Protein AF-A0A9J6ENB8-F1 (afdb_monomer_lite)

Radius of gyration: 38.66 Å; chains: 1; bounding box: 66×68×120 Å

Structure (mmCIF, N/CA/C/O backbone):
data_AF-A0A9J6ENB8-F1
#
_entry.id   AF-A0A9J6ENB8-F1
#
loop_
_atom_site.group_PDB
_atom_site.id
_atom_site.type_symbol
_atom_site.label_atom_id
_atom_site.label_alt_id
_atom_site.label_comp_id
_atom_site.label_asym_id
_atom_site.label_entity_id
_atom_site.label_seq_id
_atom_site.pdbx_PDB_ins_code
_atom_site.Cartn_x
_atom_site.Cartn_y
_atom_site.Cartn_z
_atom_site.occupancy
_atom_site.B_iso_or_equiv
_atom_site.auth_seq_id
_atom_site.auth_comp_id
_atom_site.auth_asym_id
_atom_site.auth_atom_id
_atom_site.pdbx_PDB_model_num
ATOM 1 N N . MET A 1 1 ? -20.702 27.851 30.214 1.00 34.22 1 MET A N 1
ATOM 2 C CA . MET A 1 1 ? -19.487 28.693 30.277 1.00 34.22 1 MET A CA 1
ATOM 3 C C . MET A 1 1 ? -19.020 28.921 28.849 1.00 34.22 1 MET A C 1
ATOM 5 O O . MET A 1 1 ? -19.148 27.999 28.054 1.00 34.22 1 MET A O 1
ATOM 9 N N . SER A 1 2 ? -18.596 30.138 28.520 1.00 25.45 2 SER A N 1
ATOM 10 C CA . SER A 1 2 ? -18.289 30.580 27.145 1.00 25.45 2 SER A CA 1
ATOM 11 C C . SER A 1 2 ? -16.773 30.657 26.897 1.00 25.45 2 SER A C 1
ATOM 13 O O . SER A 1 2 ? -16.021 30.469 27.849 1.00 25.45 2 SER A O 1
ATOM 15 N N . PHE A 1 3 ? -16.378 31.048 25.671 1.00 26.56 3 PHE A N 1
ATOM 16 C CA . PHE A 1 3 ? -15.003 31.338 25.190 1.00 26.56 3 PHE A CA 1
ATOM 17 C C . PHE A 1 3 ? -14.146 30.106 24.812 1.00 26.56 3 PHE A C 1
ATOM 19 O O . PHE A 1 3 ? -14.124 29.131 25.551 1.00 26.56 3 PHE A O 1
ATOM 26 N N . THR A 1 4 ? -13.405 30.069 23.690 1.00 28.22 4 THR A N 1
ATOM 27 C CA . THR A 1 4 ? -13.469 30.857 22.427 1.00 28.22 4 THR A CA 1
ATOM 28 C C . THR A 1 4 ? -12.804 30.074 21.284 1.00 28.22 4 THR A C 1
ATOM 30 O O . THR A 1 4 ? -12.079 29.114 21.521 1.00 28.22 4 THR A O 1
ATOM 33 N N . SER A 1 5 ? -13.021 30.523 20.047 1.00 28.84 5 SER A N 1
ATOM 34 C CA . SER A 1 5 ? -12.291 30.119 18.838 1.00 28.84 5 SER A CA 1
ATOM 35 C C . SER A 1 5 ? -10.785 30.407 18.884 1.00 28.84 5 SER A C 1
ATOM 37 O O . SER A 1 5 ? -10.400 31.472 19.364 1.00 28.84 5 SER A O 1
ATOM 39 N N . ASP A 1 6 ? -9.986 29.594 18.188 1.00 27.27 6 ASP A N 1
ATOM 40 C CA . ASP A 1 6 ? -8.857 30.114 17.405 1.00 27.27 6 ASP A CA 1
ATOM 41 C C . ASP A 1 6 ? -8.689 29.318 16.094 1.00 27.27 6 ASP A C 1
ATOM 43 O O . ASP A 1 6 ? -9.039 28.139 16.021 1.00 27.27 6 ASP A O 1
ATOM 47 N N . ALA A 1 7 ? -8.213 29.983 15.042 1.00 31.30 7 ALA A N 1
ATOM 48 C CA . ALA A 1 7 ? -8.109 29.462 13.683 1.00 31.30 7 ALA A CA 1
ATOM 49 C C . ALA A 1 7 ? -6.748 29.832 13.077 1.00 31.30 7 ALA A C 1
ATOM 51 O O . ALA A 1 7 ? -6.505 30.978 12.693 1.00 31.30 7 ALA A O 1
ATOM 52 N N . THR A 1 8 ? -5.847 28.854 12.958 1.00 32.84 8 THR A N 1
ATOM 53 C CA . THR A 1 8 ? -4.475 29.105 12.497 1.00 32.84 8 THR A CA 1
ATOM 54 C C . THR A 1 8 ? -4.339 28.981 10.973 1.00 32.84 8 THR A C 1
ATOM 56 O O . THR A 1 8 ? -4.780 28.012 10.358 1.00 32.84 8 THR A O 1
ATOM 59 N N . ARG A 1 9 ? -3.715 29.993 10.356 1.00 29.66 9 ARG A N 1
ATOM 60 C CA . ARG A 1 9 ? -3.473 30.113 8.904 1.00 29.66 9 ARG A CA 1
ATOM 61 C C . ARG A 1 9 ? -2.359 29.177 8.383 1.00 29.66 9 ARG A C 1
ATOM 63 O O . ARG A 1 9 ? -1.534 28.723 9.173 1.00 29.66 9 ARG A O 1
ATOM 70 N N . PRO A 1 10 ? -2.279 28.941 7.054 1.00 30.34 10 PRO A N 1
ATOM 71 C CA . PRO A 1 10 ? -1.301 28.032 6.459 1.00 30.34 10 PRO A CA 1
ATOM 72 C C . PRO A 1 10 ? 0.111 28.632 6.401 1.00 30.34 10 PRO A C 1
ATOM 74 O O . PRO A 1 10 ? 0.293 29.840 6.232 1.00 30.34 10 PRO A O 1
ATOM 77 N N . THR A 1 11 ? 1.115 27.761 6.483 1.00 32.94 11 THR A N 1
ATOM 78 C CA . THR A 1 11 ? 2.535 28.103 6.367 1.00 32.94 11 THR A CA 1
ATOM 79 C C . THR A 1 11 ? 2.957 28.351 4.917 1.00 32.94 11 THR A C 1
ATOM 81 O O . THR A 1 11 ? 2.550 27.660 3.985 1.00 32.94 11 THR A O 1
ATOM 84 N N . THR A 1 12 ? 3.795 29.368 4.724 1.00 28.12 12 THR A N 1
ATOM 85 C CA . THR A 1 12 ? 4.275 29.819 3.415 1.00 28.12 12 THR A CA 1
ATOM 86 C C . THR A 1 12 ? 5.395 28.934 2.867 1.00 28.12 12 THR A C 1
ATOM 88 O O . THR A 1 12 ? 6.405 28.689 3.527 1.00 28.12 12 THR A O 1
ATOM 91 N N . PHE A 1 13 ? 5.247 28.500 1.615 1.00 28.06 13 PHE A N 1
ATOM 92 C CA . PHE A 1 13 ? 6.286 27.783 0.878 1.00 28.06 13 PHE A CA 1
ATOM 93 C C . PHE A 1 13 ? 7.383 28.772 0.443 1.00 28.06 13 PHE A C 1
ATOM 95 O O . PHE A 1 13 ? 7.089 29.759 -0.231 1.00 28.06 13 PHE A O 1
ATOM 102 N N . LYS A 1 14 ? 8.645 28.540 0.833 1.00 28.52 14 LYS A N 1
ATOM 103 C CA . LYS A 1 14 ? 9.787 29.348 0.368 1.00 28.52 14 LYS A CA 1
ATOM 104 C C . LYS A 1 14 ? 10.379 28.752 -0.904 1.00 28.52 14 LYS A C 1
ATOM 106 O O . LYS A 1 14 ? 10.968 27.675 -0.888 1.00 28.52 14 LYS A O 1
ATOM 111 N N . GLU A 1 15 ? 10.259 29.503 -1.985 1.00 27.41 15 GLU A N 1
ATOM 112 C CA . GLU A 1 15 ? 10.828 29.198 -3.293 1.00 27.41 15 GLU A CA 1
ATOM 113 C C . GLU A 1 15 ? 12.345 29.474 -3.286 1.00 27.41 15 GLU A C 1
ATOM 115 O O . GLU A 1 15 ? 12.784 30.588 -2.996 1.00 27.41 15 GLU A O 1
ATOM 120 N N . THR A 1 16 ? 13.167 28.455 -3.557 1.00 29.02 16 THR A N 1
ATOM 121 C CA . THR A 1 16 ? 14.629 28.598 -3.708 1.00 29.02 16 THR A CA 1
ATOM 122 C C . THR A 1 16 ? 14.994 28.572 -5.189 1.00 29.02 16 THR A C 1
ATOM 124 O O . THR A 1 16 ? 14.591 27.669 -5.920 1.00 29.02 16 THR A O 1
ATOM 127 N N . SER A 1 17 ? 15.729 29.585 -5.650 1.00 29.16 17 SER A N 1
ATOM 128 C CA . SER A 1 17 ? 15.953 29.827 -7.077 1.00 29.16 17 SER A CA 1
ATOM 129 C C . SER A 1 17 ? 16.872 28.792 -7.736 1.00 29.16 17 SER A C 1
ATOM 131 O O . SER A 1 17 ? 17.956 28.475 -7.246 1.00 29.16 17 SER A O 1
ATOM 133 N N . ALA A 1 18 ? 16.454 28.302 -8.905 1.00 30.95 18 ALA A N 1
ATOM 134 C CA . ALA A 1 18 ? 17.276 27.447 -9.753 1.00 30.95 18 ALA A CA 1
ATOM 135 C C . ALA A 1 18 ? 18.347 28.260 -10.507 1.00 30.95 18 ALA A C 1
ATOM 137 O O . ALA A 1 18 ? 18.092 29.363 -10.995 1.00 30.95 18 ALA A O 1
ATOM 138 N N . ALA A 1 19 ? 19.549 27.692 -10.633 1.00 30.38 19 ALA A N 1
ATOM 139 C CA . ALA A 1 19 ? 20.668 28.316 -11.334 1.00 30.38 19 ALA A CA 1
ATOM 140 C C . ALA A 1 19 ? 20.533 28.233 -12.869 1.00 30.38 19 ALA A C 1
ATOM 142 O O . ALA A 1 19 ? 20.077 27.234 -13.424 1.00 30.38 19 ALA A O 1
ATOM 143 N N . SER A 1 20 ? 20.986 29.284 -13.558 1.00 31.78 20 SER A N 1
ATOM 144 C CA . SER A 1 20 ? 20.899 29.428 -15.018 1.00 31.78 20 SER A CA 1
ATOM 145 C C . SER A 1 20 ? 22.016 28.671 -15.768 1.00 31.78 20 SER A C 1
ATOM 147 O O . SER A 1 20 ? 23.192 28.844 -15.426 1.00 31.78 20 SER A O 1
ATOM 149 N N . PRO A 1 21 ? 21.711 27.871 -16.813 1.00 32.91 21 PRO A N 1
ATOM 150 C CA . PRO A 1 21 ? 22.722 27.231 -17.653 1.00 32.91 21 PRO A CA 1
ATOM 151 C C . PRO A 1 21 ? 23.258 28.174 -18.747 1.00 32.91 21 PRO A C 1
ATOM 153 O O . PRO A 1 21 ? 22.511 28.838 -19.466 1.00 32.91 21 PRO A O 1
ATOM 156 N N . LYS A 1 22 ? 24.588 28.208 -18.904 1.00 30.44 22 LYS A N 1
ATOM 157 C CA . LYS A 1 22 ? 25.291 29.073 -19.869 1.00 30.44 22 LYS A CA 1
ATOM 158 C C . LYS A 1 22 ? 25.062 28.648 -21.328 1.00 30.44 22 LYS A C 1
ATOM 160 O O . LYS A 1 22 ? 25.151 27.474 -21.672 1.00 30.44 22 LYS A O 1
ATOM 165 N N . LYS A 1 23 ? 24.876 29.645 -22.197 1.00 31.05 23 LYS A N 1
ATOM 166 C CA . LYS A 1 23 ? 24.777 29.526 -23.662 1.00 31.05 23 LYS A CA 1
ATOM 167 C C . LYS A 1 23 ? 26.170 29.328 -24.303 1.00 31.05 23 LYS A C 1
ATOM 169 O O . LYS A 1 23 ? 27.052 30.138 -24.015 1.00 31.05 23 LYS A O 1
ATOM 174 N N . PRO A 1 24 ? 26.391 28.331 -25.183 1.00 34.09 24 PRO A N 1
ATOM 175 C CA . PRO A 1 24 ? 27.616 28.227 -25.982 1.00 34.09 24 PRO A CA 1
ATOM 176 C C . PRO A 1 24 ? 27.581 29.160 -27.219 1.00 34.09 24 PRO A C 1
ATOM 178 O O . PRO A 1 24 ? 26.494 29.521 -27.682 1.00 34.09 24 PRO A O 1
ATOM 181 N N . PRO A 1 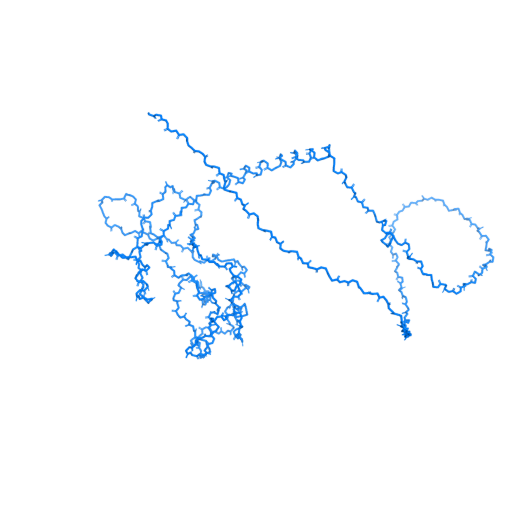25 ? 28.743 29.588 -27.753 1.00 33.19 25 PRO A N 1
ATOM 182 C CA . PRO A 1 25 ? 28.823 30.634 -28.776 1.00 33.19 25 PRO A CA 1
ATOM 183 C C . PRO A 1 25 ? 28.635 30.136 -30.220 1.00 33.19 25 PRO A C 1
ATOM 185 O O . PRO A 1 25 ? 28.880 28.976 -30.545 1.00 33.19 25 PRO A O 1
ATOM 188 N N . HIS A 1 26 ? 28.263 31.066 -31.105 1.00 26.14 26 HIS A N 1
ATOM 189 C CA . HIS A 1 26 ? 28.272 30.874 -32.558 1.00 26.14 26 HIS A CA 1
ATOM 190 C C . HIS A 1 26 ? 29.696 30.648 -33.094 1.00 26.14 26 HIS A C 1
ATOM 192 O O . HIS A 1 26 ? 30.647 31.263 -32.612 1.00 26.14 26 HIS A O 1
ATOM 198 N N . ARG A 1 27 ? 29.825 29.854 -34.167 1.00 24.53 27 ARG A N 1
ATOM 199 C CA . ARG A 1 27 ? 31.036 29.784 -34.999 1.00 24.53 27 ARG A CA 1
ATOM 200 C C . ARG A 1 27 ? 30.685 29.990 -36.473 1.00 24.53 27 ARG A C 1
ATOM 202 O O . ARG A 1 27 ? 29.718 29.418 -36.968 1.00 24.53 27 ARG A O 1
ATOM 209 N N . THR A 1 28 ? 31.472 30.829 -37.136 1.00 25.03 28 THR A N 1
ATOM 210 C CA . THR A 1 28 ? 31.289 31.273 -38.526 1.00 25.03 28 THR A CA 1
ATOM 211 C C . THR A 1 28 ? 31.768 30.230 -39.546 1.00 25.03 28 THR A C 1
ATOM 213 O O . THR A 1 28 ? 32.620 29.394 -39.249 1.00 25.03 28 THR A O 1
ATOM 216 N N . THR A 1 29 ? 31.209 30.310 -40.753 1.00 23.92 29 THR A N 1
ATOM 217 C CA . THR A 1 29 ? 31.511 29.530 -41.967 1.00 23.92 29 THR A CA 1
ATOM 218 C C . THR A 1 29 ? 32.948 29.644 -42.486 1.00 23.92 29 THR A C 1
ATOM 220 O O . THR A 1 29 ? 33.472 30.754 -42.557 1.00 23.92 29 THR A O 1
ATOM 223 N N . THR A 1 30 ? 33.466 28.540 -43.043 1.00 23.33 30 THR A N 1
ATOM 224 C CA . THR A 1 30 ? 34.463 28.537 -44.135 1.00 23.33 30 THR A CA 1
ATOM 225 C C . THR A 1 30 ? 34.102 27.450 -45.160 1.00 23.33 30 THR A C 1
ATOM 227 O O . THR A 1 30 ? 33.526 26.426 -44.799 1.00 23.33 30 THR A O 1
ATOM 230 N N . THR A 1 31 ? 34.410 27.700 -46.434 1.00 24.41 31 THR A N 1
ATOM 231 C CA . THR A 1 31 ? 33.960 26.945 -47.618 1.00 24.41 31 THR A CA 1
ATOM 232 C C . THR A 1 31 ? 35.006 25.951 -48.138 1.00 24.41 31 THR A C 1
ATOM 234 O O . THR A 1 31 ? 36.183 26.290 -48.195 1.00 24.41 31 THR A O 1
ATOM 237 N N . THR A 1 32 ? 34.560 24.768 -48.571 1.00 24.78 32 THR A N 1
ATOM 238 C CA . THR A 1 32 ? 35.105 23.817 -49.585 1.00 24.78 32 THR A CA 1
ATOM 239 C C . THR A 1 32 ? 34.212 22.566 -49.475 1.00 24.78 32 THR A C 1
ATOM 241 O O . THR A 1 32 ? 33.729 22.279 -48.386 1.00 24.78 32 THR A O 1
ATOM 244 N N . GLY A 1 33 ? 33.850 21.802 -50.500 1.00 23.84 33 GLY A N 1
ATOM 245 C CA . GLY A 1 33 ? 34.323 21.678 -51.877 1.00 23.84 33 GLY A CA 1
ATOM 246 C C . GLY A 1 33 ? 34.224 20.186 -52.235 1.00 23.84 33 GLY A C 1
ATOM 247 O O . GLY A 1 33 ? 34.658 19.371 -51.430 1.00 23.84 33 GLY A O 1
ATOM 248 N N . ASP A 1 34 ? 33.648 19.875 -53.398 1.00 26.11 34 ASP A N 1
ATOM 249 C CA . ASP A 1 34 ? 33.666 18.579 -54.115 1.00 26.11 34 ASP A CA 1
ATOM 250 C C . ASP A 1 34 ? 32.427 17.652 -54.097 1.00 26.11 34 ASP A C 1
ATOM 252 O O . ASP A 1 34 ? 31.598 17.613 -53.186 1.00 26.11 34 ASP A O 1
ATOM 256 N N . GLU A 1 35 ? 32.293 16.967 -55.238 1.00 26.09 35 GLU A N 1
ATOM 257 C CA . GLU A 1 35 ? 31.218 16.074 -55.695 1.00 26.09 35 GLU A CA 1
ATOM 258 C C . GLU A 1 35 ? 31.418 14.640 -55.101 1.00 26.09 35 GLU A C 1
ATOM 260 O O . GLU A 1 35 ? 32.438 14.372 -54.480 1.00 26.09 35 GLU A O 1
ATOM 265 N N . GLN A 1 36 ? 30.521 13.644 -55.181 1.00 26.45 36 GLN A N 1
ATOM 266 C CA . GLN A 1 36 ? 29.939 13.110 -56.415 1.00 26.45 36 GLN A CA 1
ATOM 267 C C . GLN A 1 36 ? 28.683 12.232 -56.228 1.00 26.45 36 GLN A C 1
ATOM 269 O O . GLN A 1 36 ? 28.481 11.537 -55.237 1.00 26.45 36 GLN A O 1
ATOM 274 N N . LEU A 1 37 ? 27.864 12.315 -57.274 1.00 25.70 37 LEU A N 1
ATOM 275 C CA . LEU A 1 37 ? 26.739 11.502 -57.743 1.00 25.70 37 LEU A CA 1
ATOM 276 C C . LEU A 1 37 ? 26.540 10.072 -57.175 1.00 25.70 37 LEU A C 1
ATOM 278 O O . LEU A 1 37 ? 27.438 9.238 -57.196 1.00 25.70 37 LEU A O 1
ATOM 282 N N . SER A 1 38 ? 25.278 9.747 -56.865 1.00 25.12 38 SER A N 1
ATOM 283 C CA . SER A 1 38 ? 24.728 8.381 -56.902 1.00 25.12 38 SER A CA 1
ATOM 284 C C . SER A 1 38 ? 23.467 8.371 -57.774 1.00 25.12 38 SER A C 1
ATOM 286 O O . SER A 1 38 ? 22.703 9.340 -57.780 1.00 25.12 38 SER A O 1
ATOM 288 N N . SER A 1 39 ? 23.271 7.297 -58.536 1.00 24.98 39 SER A N 1
ATOM 289 C CA . SER A 1 39 ? 22.241 7.145 -59.571 1.00 24.98 39 SER A CA 1
ATOM 290 C C . SER A 1 39 ? 21.505 5.816 -59.420 1.00 24.98 39 SER A C 1
ATOM 292 O O . SER A 1 39 ? 22.144 4.782 -59.237 1.00 24.98 39 SER A O 1
ATOM 294 N N . GLY A 1 40 ? 20.179 5.837 -59.560 1.00 27.31 40 GLY A N 1
ATOM 295 C CA . GLY A 1 40 ? 19.339 4.643 -59.497 1.00 27.31 40 GLY A CA 1
ATOM 296 C C . GLY A 1 40 ? 17.964 4.874 -60.123 1.00 27.31 40 GLY A C 1
ATOM 297 O O . GLY A 1 40 ? 17.120 5.560 -59.549 1.00 27.31 40 GLY A O 1
ATOM 298 N N . GLU A 1 41 ? 17.758 4.298 -61.304 1.00 29.88 41 GLU A N 1
ATOM 299 C CA . GLU A 1 41 ? 16.442 3.990 -61.887 1.00 29.88 41 GLU A CA 1
ATOM 300 C C . GLU A 1 41 ? 15.796 2.814 -61.106 1.00 29.88 41 GLU A C 1
ATOM 302 O O . GLU A 1 41 ? 16.491 2.107 -60.382 1.00 29.88 41 GLU A O 1
ATOM 307 N N . GLY A 1 42 ? 14.495 2.507 -61.173 1.00 26.97 42 GLY A N 1
ATOM 308 C CA . GLY A 1 42 ? 13.382 3.095 -61.925 1.00 26.97 42 GLY A CA 1
ATOM 309 C C . GLY A 1 42 ? 12.132 2.183 -61.887 1.00 26.97 42 GLY A C 1
ATOM 310 O O . GLY A 1 42 ? 12.067 1.237 -61.107 1.00 26.97 42 GLY A O 1
ATOM 311 N N . THR A 1 43 ? 11.183 2.433 -62.799 1.00 30.41 43 THR A N 1
ATOM 312 C CA . THR A 1 43 ? 9.941 1.675 -63.134 1.00 30.41 43 THR A CA 1
ATOM 313 C C . THR A 1 43 ? 8.673 1.778 -62.240 1.00 30.41 43 THR A C 1
ATOM 315 O O . THR A 1 43 ? 8.776 2.040 -61.043 1.00 30.41 43 THR A O 1
ATOM 318 N N . PRO A 1 44 ? 7.452 1.674 -62.838 1.00 37.91 44 PRO A N 1
ATOM 319 C CA . PRO A 1 44 ? 6.222 2.272 -62.292 1.00 37.91 44 PRO A CA 1
ATOM 320 C C . PRO A 1 44 ? 5.138 1.273 -61.829 1.00 37.91 44 PRO A C 1
ATOM 322 O O . PRO A 1 44 ? 5.190 0.079 -62.110 1.00 37.91 44 PRO A O 1
ATOM 325 N N . ALA A 1 45 ? 4.100 1.800 -61.169 1.00 29.39 45 ALA A N 1
ATOM 326 C CA . ALA A 1 45 ? 2.924 1.047 -60.728 1.00 29.39 45 ALA A CA 1
ATOM 327 C C . ALA A 1 45 ? 1.904 0.780 -61.856 1.00 29.39 45 ALA A C 1
ATOM 329 O O . ALA A 1 45 ? 1.664 1.636 -62.709 1.00 29.39 45 ALA A O 1
ATOM 330 N N . GLY A 1 46 ? 1.278 -0.400 -61.811 1.00 29.39 46 GLY A N 1
ATOM 331 C CA . GLY A 1 46 ? 0.205 -0.824 -62.713 1.00 29.39 46 GLY A CA 1
ATOM 332 C C . GLY A 1 46 ? -1.211 -0.463 -62.240 1.00 29.39 46 GLY A C 1
ATOM 333 O O . GLY A 1 46 ? -1.437 -0.050 -61.105 1.00 29.39 46 GLY A O 1
ATOM 334 N N . SER A 1 47 ? -2.160 -0.640 -63.156 1.00 28.73 47 SER A N 1
ATOM 335 C CA . SER A 1 47 ? -3.603 -0.377 -63.046 1.00 28.73 47 SER A CA 1
ATOM 336 C C . SER A 1 47 ? -4.374 -1.285 -62.078 1.00 28.73 47 SER A C 1
ATOM 338 O O . SER A 1 47 ? -4.029 -2.455 -61.941 1.00 28.73 47 SER A O 1
ATOM 340 N N . CYS A 1 48 ? -5.539 -0.813 -61.616 1.00 28.23 48 CYS A N 1
ATOM 341 C CA . CYS A 1 48 ? -6.688 -1.664 -61.269 1.00 28.23 48 CYS A CA 1
ATOM 342 C C . CYS A 1 48 ? -7.974 -1.119 -61.916 1.00 28.23 48 CYS A C 1
ATOM 344 O O . CYS A 1 48 ? -8.115 0.092 -62.080 1.00 28.23 48 CYS A O 1
ATOM 346 N N . HIS A 1 49 ? -8.883 -2.027 -62.282 1.00 28.83 49 HIS A N 1
ATOM 347 C CA . HIS A 1 49 ? -10.163 -1.752 -62.947 1.00 28.83 49 HIS A CA 1
ATOM 348 C C . HIS A 1 49 ? -11.361 -1.825 -61.971 1.00 28.83 49 HIS A C 1
ATOM 350 O O . HIS A 1 49 ? -11.259 -2.390 -60.883 1.00 28.83 49 HIS A O 1
ATOM 356 N N . ASP A 1 50 ? -12.478 -1.263 -62.440 1.00 32.72 50 ASP A N 1
ATOM 357 C CA . ASP A 1 50 ? -13.901 -1.344 -62.031 1.00 32.72 50 ASP A CA 1
ATOM 358 C C . ASP A 1 50 ? -14.417 -2.756 -61.613 1.00 32.72 50 ASP A C 1
ATOM 360 O O . ASP A 1 50 ? -13.712 -3.727 -61.905 1.00 32.72 50 ASP A O 1
ATOM 364 N N . PRO A 1 51 ? -15.643 -2.947 -61.027 1.00 46.19 51 PRO A N 1
ATOM 365 C CA . PRO A 1 51 ? -16.855 -2.127 -61.268 1.00 46.19 51 PRO A CA 1
ATOM 366 C C . PRO A 1 51 ? -17.936 -1.992 -60.163 1.00 46.19 51 PRO A C 1
ATOM 368 O O . PRO A 1 51 ? -17.951 -2.729 -59.184 1.00 46.19 51 PRO A O 1
ATOM 371 N N . PHE A 1 52 ? -18.955 -1.147 -60.417 1.00 28.98 52 PHE A N 1
ATOM 372 C CA . PHE A 1 52 ? -20.366 -1.466 -60.100 1.00 28.98 52 PHE A CA 1
ATOM 373 C C . PHE A 1 52 ? -21.375 -0.660 -60.962 1.00 28.98 52 PHE A C 1
ATOM 375 O O . PHE A 1 52 ? -21.229 0.547 -61.138 1.00 28.98 52 PHE A O 1
ATOM 382 N N . LEU A 1 53 ? -22.412 -1.327 -61.497 1.00 32.50 53 LEU A N 1
ATOM 383 C CA . LEU A 1 53 ? -23.604 -0.709 -62.126 1.00 32.50 53 LEU A CA 1
ATOM 384 C C . LEU A 1 53 ? -24.592 -0.252 -61.017 1.00 32.50 53 LEU A C 1
ATOM 386 O O . LEU A 1 53 ? -24.495 -0.749 -59.907 1.00 32.50 53 LEU A O 1
ATOM 390 N N . SER A 1 54 ? -25.613 0.603 -61.155 1.00 31.84 54 SER A N 1
ATOM 391 C CA . SER A 1 54 ? -26.290 1.324 -62.252 1.00 31.84 54 SER A CA 1
ATOM 392 C C . SER A 1 54 ? -27.061 2.519 -61.599 1.00 31.84 54 SER A C 1
ATOM 394 O O . SER A 1 54 ? -26.777 2.826 -60.447 1.00 31.84 54 SER A O 1
ATOM 396 N N . ARG A 1 55 ? -28.046 3.254 -62.150 1.00 34.69 55 ARG A N 1
ATOM 397 C CA . ARG A 1 55 ? -28.866 3.221 -63.385 1.00 34.69 55 ARG A CA 1
ATOM 398 C C . ARG A 1 55 ? -29.405 4.653 -63.616 1.00 34.69 55 ARG A C 1
ATOM 400 O O . ARG A 1 55 ? -29.810 5.276 -62.640 1.00 34.69 55 ARG A O 1
ATOM 407 N N . GLY A 1 56 ? -29.512 5.150 -64.853 1.00 33.25 56 GLY A N 1
ATOM 408 C CA . GLY A 1 56 ? -30.188 6.437 -65.113 1.00 33.25 56 GLY A CA 1
ATOM 409 C C . GLY A 1 56 ? -29.973 6.991 -66.523 1.00 33.25 56 GLY A C 1
ATOM 410 O O . GLY A 1 56 ? -28.861 7.367 -66.872 1.00 33.25 56 GLY A O 1
ATOM 411 N N . LEU A 1 57 ? -31.037 7.022 -67.331 1.00 35.50 57 LEU A N 1
ATOM 412 C CA . LEU A 1 57 ? -31.070 7.654 -68.658 1.00 35.50 57 LEU A CA 1
ATOM 413 C C . LEU A 1 57 ? -30.728 9.155 -68.566 1.00 35.50 57 LEU A C 1
ATOM 415 O O . LEU A 1 57 ? -31.176 9.817 -67.637 1.00 35.50 57 LEU A O 1
ATOM 419 N N . HIS A 1 58 ? -30.035 9.713 -69.563 1.00 40.38 58 HIS A N 1
ATOM 420 C CA . HIS A 1 58 ? -30.689 10.441 -70.664 1.00 40.38 58 HIS A CA 1
ATOM 421 C C . HIS A 1 58 ? -29.680 10.927 -71.725 1.00 40.38 58 HIS A C 1
ATOM 423 O O . HIS A 1 58 ? -28.584 11.366 -71.402 1.00 40.38 58 HIS A O 1
ATOM 429 N N . ASP A 1 59 ? -30.130 10.835 -72.978 1.00 35.94 59 ASP A N 1
ATOM 430 C CA . ASP A 1 59 ? -29.630 11.421 -74.232 1.00 35.94 59 ASP A CA 1
ATOM 431 C C . ASP A 1 59 ? -28.156 11.252 -74.667 1.00 35.94 59 ASP A C 1
ATOM 433 O O . ASP A 1 59 ? -27.201 11.690 -74.027 1.00 35.94 59 ASP A O 1
ATOM 437 N N . VAL A 1 60 ? -27.982 10.669 -75.859 1.00 38.41 60 VAL A N 1
ATOM 438 C CA . VAL A 1 60 ? -26.684 10.472 -76.521 1.00 38.41 60 VAL A CA 1
ATOM 439 C C . VAL A 1 60 ? -26.530 11.501 -77.638 1.00 38.41 60 VAL A C 1
ATOM 441 O O . VAL A 1 60 ? -26.892 11.253 -78.788 1.00 38.41 60 VAL A O 1
ATOM 444 N N . THR A 1 61 ? -25.918 12.644 -77.331 1.00 41.47 61 THR A N 1
ATOM 445 C CA . THR A 1 61 ? -25.534 13.619 -78.364 1.00 41.47 61 THR A CA 1
ATOM 446 C C . THR A 1 61 ? -24.149 13.287 -78.921 1.00 41.47 61 THR A C 1
ATOM 448 O O . THR A 1 61 ? -23.121 13.592 -78.310 1.00 41.47 61 THR A O 1
ATOM 451 N N . VAL A 1 62 ? -24.104 12.681 -80.111 1.00 43.66 62 VAL A N 1
ATOM 452 C CA . VAL A 1 62 ? -22.849 12.353 -80.810 1.00 43.66 62 VAL A CA 1
ATOM 453 C C . VAL A 1 62 ? -22.168 13.629 -81.316 1.00 43.66 62 VAL A C 1
ATOM 455 O O . VAL A 1 62 ? -22.469 14.139 -82.393 1.00 43.66 62 VAL A O 1
ATOM 458 N N . ASN A 1 63 ? -21.201 14.140 -80.553 1.00 40.97 63 ASN A N 1
ATOM 459 C CA . ASN A 1 63 ? -20.356 15.254 -80.981 1.00 40.97 63 ASN A CA 1
ATOM 460 C C . ASN A 1 63 ? -19.163 14.750 -81.811 1.00 40.97 63 ASN A C 1
ATOM 462 O O . ASN A 1 63 ? -18.105 14.417 -81.270 1.00 40.97 63 ASN A O 1
ATOM 466 N N . ILE A 1 64 ? -19.317 14.736 -83.139 1.00 50.09 64 ILE A N 1
ATOM 467 C CA . ILE A 1 64 ? -18.232 14.434 -84.084 1.00 50.09 64 ILE A CA 1
ATOM 468 C C . ILE A 1 64 ? -17.203 15.575 -84.058 1.00 50.09 64 ILE A C 1
ATOM 470 O O . ILE A 1 64 ? -17.285 16.543 -84.818 1.00 50.09 64 ILE A O 1
ATOM 474 N N . ARG A 1 65 ? -16.188 15.465 -83.197 1.00 42.91 65 ARG A N 1
ATOM 475 C CA . ARG A 1 65 ? -14.997 16.319 -83.280 1.00 42.91 65 ARG A CA 1
ATOM 476 C C . ARG A 1 65 ? -14.065 15.769 -84.355 1.00 42.91 65 ARG A C 1
ATOM 478 O O . ARG A 1 65 ? -13.551 14.663 -84.222 1.00 42.91 65 ARG A O 1
ATOM 485 N N . ARG A 1 66 ? -13.816 16.559 -85.408 1.00 45.25 66 ARG A N 1
ATOM 486 C CA . ARG A 1 66 ? -12.743 16.289 -86.381 1.00 45.25 66 ARG A CA 1
ATOM 487 C C . ARG A 1 66 ? -11.427 16.045 -85.636 1.00 45.25 66 ARG A C 1
ATOM 489 O O . ARG A 1 66 ? -11.019 16.891 -84.840 1.00 45.25 66 ARG A O 1
ATOM 496 N N . CYS A 1 67 ? -10.725 14.962 -85.968 1.00 46.75 67 CYS A N 1
ATOM 497 C CA . CYS A 1 67 ? -9.323 14.793 -85.597 1.00 46.75 67 CYS A CA 1
ATOM 498 C C . CYS A 1 67 ? -8.471 15.853 -86.308 1.00 46.75 67 CYS A C 1
ATOM 500 O O . CYS A 1 67 ? -7.993 15.650 -87.424 1.00 46.75 67 CYS A O 1
ATOM 502 N N . GLY A 1 68 ? -8.281 16.999 -85.653 1.00 49.81 68 GLY A N 1
ATOM 503 C CA . GLY A 1 68 ? -7.165 17.884 -85.957 1.00 49.81 68 GLY A CA 1
ATOM 504 C C . GLY A 1 68 ? -5.860 17.137 -85.691 1.00 49.81 68 GLY A C 1
ATOM 505 O O . GLY A 1 68 ? -5.724 16.481 -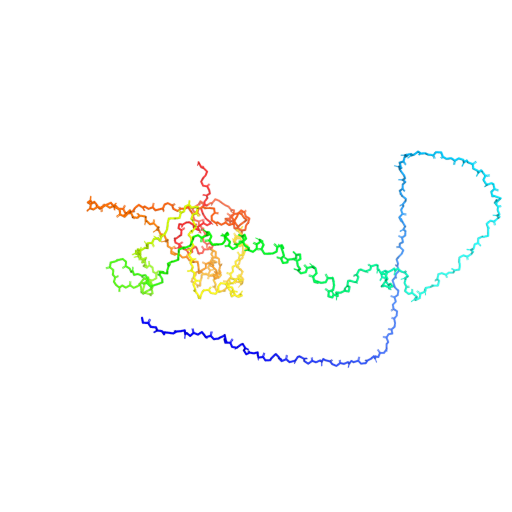84.659 1.00 49.81 68 GLY A O 1
ATOM 506 N N . ARG A 1 69 ? -4.921 17.209 -86.640 1.00 42.56 69 ARG A N 1
ATOM 507 C CA . ARG A 1 69 ? -3.605 16.562 -86.557 1.00 42.56 69 ARG A CA 1
ATOM 508 C C . ARG A 1 69 ? -2.936 16.919 -85.225 1.00 42.56 69 ARG A C 1
ATOM 510 O O . ARG A 1 69 ? -2.789 18.101 -84.917 1.00 42.56 69 ARG A O 1
ATOM 517 N N . ALA A 1 70 ? -2.532 15.908 -84.456 1.00 46.09 70 ALA A N 1
ATOM 518 C CA . ALA A 1 70 ? -1.789 16.121 -83.223 1.00 46.09 70 ALA A CA 1
ATOM 519 C C . ALA A 1 70 ? -0.482 16.859 -83.540 1.00 46.09 70 ALA A C 1
ATOM 521 O O . ALA A 1 70 ? 0.359 16.356 -84.283 1.00 46.09 70 ALA A O 1
ATOM 522 N N . VAL A 1 71 ? -0.322 18.060 -82.985 1.00 50.56 71 VAL A N 1
ATOM 523 C CA . VAL A 1 71 ? 0.992 18.692 -82.877 1.00 50.56 71 VAL A CA 1
ATOM 524 C C . VAL A 1 71 ? 1.626 18.112 -81.626 1.00 50.56 71 VAL A C 1
ATOM 526 O O . VAL A 1 71 ? 1.218 18.452 -80.512 1.00 50.56 71 VAL A O 1
ATOM 529 N N . GLU A 1 72 ? 2.605 17.227 -81.804 1.00 48.34 72 GLU A N 1
ATOM 530 C CA . GLU A 1 72 ? 3.477 16.815 -80.711 1.00 48.34 72 GLU A CA 1
ATOM 531 C C . GLU A 1 72 ? 4.124 18.061 -80.102 1.00 48.34 72 GLU A C 1
ATOM 533 O O . GLU A 1 72 ? 4.921 18.758 -80.735 1.00 48.34 72 GLU A O 1
ATOM 538 N N . LYS A 1 73 ? 3.786 18.359 -78.845 1.00 40.19 73 LYS A N 1
ATOM 539 C CA . LYS A 1 73 ? 4.573 19.305 -78.061 1.00 40.19 73 LYS A CA 1
ATOM 540 C C . LYS A 1 73 ? 5.842 18.599 -77.608 1.00 40.19 73 LYS A C 1
ATOM 542 O O . LYS A 1 73 ? 5.861 17.987 -76.546 1.00 40.19 73 LYS A O 1
ATOM 547 N N . MET A 1 74 ? 6.876 18.740 -78.435 1.00 40.38 74 MET A N 1
ATOM 548 C CA . MET A 1 74 ? 8.283 18.476 -78.135 1.00 40.38 74 MET A CA 1
ATOM 549 C C . MET A 1 74 ? 8.587 18.760 -76.653 1.00 40.38 74 MET A C 1
ATOM 551 O O . MET A 1 74 ? 8.554 19.913 -76.208 1.00 40.38 74 MET A O 1
ATOM 555 N N . SER A 1 75 ? 8.848 17.713 -75.870 1.00 51.62 75 SER A N 1
ATOM 556 C CA . SER A 1 75 ? 9.157 17.841 -74.447 1.00 51.62 75 SER A CA 1
ATOM 557 C C . SER A 1 75 ? 10.566 18.409 -74.267 1.00 51.62 75 SER A C 1
ATOM 559 O O . SER A 1 75 ? 11.561 17.707 -74.434 1.00 51.62 75 SER A O 1
ATOM 561 N N . ASN A 1 76 ? 10.646 19.694 -73.925 1.00 52.28 76 ASN A N 1
ATOM 562 C CA . ASN A 1 76 ? 11.889 20.372 -73.545 1.00 52.28 76 ASN A CA 1
ATOM 563 C C . ASN A 1 76 ? 12.477 19.702 -72.276 1.00 52.28 76 ASN A C 1
ATOM 565 O O . ASN A 1 76 ? 11.688 19.344 -71.395 1.00 52.28 76 ASN A O 1
ATOM 569 N N . PRO A 1 77 ? 13.809 19.529 -72.133 1.00 48.12 77 PRO A N 1
ATOM 570 C CA . PRO A 1 77 ? 14.370 18.697 -71.074 1.00 48.12 77 PRO A CA 1
ATOM 571 C C . PRO A 1 77 ? 14.113 19.281 -69.681 1.00 48.12 77 PRO A C 1
ATOM 573 O O . PRO A 1 77 ? 14.001 20.497 -69.488 1.00 48.12 77 PRO A O 1
ATOM 576 N N . GLU A 1 78 ? 14.017 18.380 -68.706 1.00 58.09 78 GLU A N 1
ATOM 577 C CA . GLU A 1 78 ? 13.548 18.657 -67.353 1.00 58.09 78 GLU A CA 1
ATOM 578 C C . GLU A 1 78 ? 14.439 19.679 -66.624 1.00 58.09 78 GLU A C 1
ATOM 580 O O . GLU A 1 78 ? 15.497 19.369 -66.068 1.00 58.09 78 GLU A O 1
ATOM 585 N N . ARG A 1 79 ? 13.999 20.943 -66.599 1.00 59.53 79 ARG A N 1
ATOM 586 C CA . ARG A 1 79 ? 14.650 21.988 -65.801 1.00 59.53 79 ARG A CA 1
ATOM 587 C C . ARG A 1 79 ? 14.467 21.664 -64.318 1.00 59.53 79 ARG A C 1
ATOM 589 O O . ARG A 1 79 ? 13.404 21.952 -63.768 1.00 59.53 79 ARG A O 1
ATOM 596 N N . LYS A 1 80 ? 15.515 21.141 -63.665 1.00 62.47 80 LYS A N 1
ATOM 597 C CA . LYS A 1 80 ? 15.581 20.929 -62.204 1.00 62.47 80 LYS A CA 1
ATOM 598 C C . LYS A 1 80 ? 15.277 22.231 -61.454 1.00 62.47 80 LYS A C 1
ATOM 600 O O . LYS A 1 80 ? 16.148 23.066 -61.212 1.00 62.47 80 LYS A O 1
ATOM 605 N N . SER A 1 81 ? 14.006 22.415 -61.114 1.00 71.44 81 SER A N 1
ATOM 606 C CA . SER A 1 81 ? 13.500 23.624 -60.478 1.00 71.44 81 SER A CA 1
ATOM 607 C C . SER A 1 81 ? 13.796 23.590 -58.984 1.00 71.44 81 SER A C 1
ATOM 609 O O . SER A 1 81 ? 13.342 22.697 -58.277 1.00 71.44 81 SER A O 1
ATOM 611 N N . LYS A 1 82 ? 14.494 24.611 -58.475 1.00 80.12 82 LYS A N 1
ATOM 612 C CA . LYS A 1 82 ? 14.721 24.798 -57.029 1.00 80.12 82 LYS A CA 1
ATOM 613 C C . LYS A 1 82 ? 13.461 25.273 -56.275 1.00 80.12 82 LYS A C 1
ATOM 615 O O . LYS A 1 82 ? 13.542 25.608 -55.097 1.00 80.12 82 LYS A O 1
ATOM 620 N N . LYS A 1 83 ? 12.299 25.351 -56.939 1.00 79.44 83 LYS A N 1
ATOM 621 C CA . LYS A 1 83 ? 11.041 25.808 -56.334 1.00 79.44 83 LYS A CA 1
ATOM 622 C C . LYS A 1 83 ? 10.432 24.696 -55.462 1.00 79.44 83 LYS A C 1
ATOM 624 O O . LYS A 1 83 ? 10.233 23.592 -55.968 1.00 79.44 83 LYS A O 1
ATOM 629 N N . PRO A 1 84 ? 10.075 24.961 -54.191 1.00 77.69 84 PRO A N 1
ATOM 630 C CA . PRO A 1 84 ? 9.437 23.959 -53.341 1.00 77.69 84 PRO A CA 1
ATOM 631 C C . PRO A 1 84 ? 8.075 23.523 -53.906 1.00 77.69 84 PRO A C 1
ATOM 633 O O . PRO A 1 84 ? 7.299 24.337 -54.413 1.00 77.69 84 PRO A O 1
ATOM 636 N N . SER A 1 85 ? 7.782 22.223 -53.804 1.00 80.06 85 SER A N 1
ATOM 637 C CA . SER A 1 85 ? 6.557 21.609 -54.337 1.00 80.06 85 SER A CA 1
ATOM 638 C C . SER A 1 85 ? 5.294 22.183 -53.687 1.00 80.06 85 SER A C 1
ATOM 640 O O . SER A 1 85 ? 5.208 22.235 -52.459 1.00 80.06 85 SER A O 1
ATOM 642 N N . SER A 1 86 ? 4.283 22.517 -54.488 1.00 84.44 86 SER A N 1
ATOM 643 C CA . SER A 1 86 ? 3.083 23.264 -54.079 1.00 84.44 86 SER A CA 1
ATOM 644 C C . SER A 1 86 ? 2.007 22.466 -53.324 1.00 84.44 86 SER A C 1
ATOM 646 O O . SER A 1 86 ? 0.828 22.792 -53.408 1.00 84.44 86 SER A O 1
ATOM 648 N N . SER A 1 87 ? 2.389 21.422 -52.585 1.00 88.56 87 SER A N 1
ATOM 649 C CA . SER A 1 87 ? 1.459 20.686 -51.718 1.00 88.56 87 SER A CA 1
ATOM 650 C C . SER A 1 87 ? 1.054 21.535 -50.510 1.00 88.56 87 SER A C 1
ATOM 652 O O . SER A 1 87 ? 1.906 22.194 -49.909 1.00 88.56 87 SER A O 1
ATOM 654 N N . ALA A 1 88 ? -0.222 21.469 -50.116 1.00 85.25 88 ALA A N 1
ATOM 655 C CA . ALA A 1 88 ? -0.769 22.201 -48.971 1.00 85.25 88 ALA A CA 1
ATOM 656 C C . ALA A 1 88 ? 0.017 21.954 -47.669 1.00 85.25 88 ALA A C 1
ATOM 658 O O . ALA A 1 88 ? 0.193 22.880 -46.884 1.00 85.25 88 ALA A O 1
ATOM 659 N N . PHE A 1 89 ? 0.572 20.750 -47.476 1.00 88.75 89 PHE A N 1
ATOM 660 C CA . PHE A 1 89 ? 1.447 20.445 -46.339 1.00 88.75 89 PHE A CA 1
ATOM 661 C C . PHE A 1 89 ? 2.747 21.263 -46.373 1.00 88.75 89 PHE A C 1
ATOM 663 O O . PHE A 1 89 ? 3.055 21.978 -45.423 1.00 88.75 89 PHE A O 1
ATOM 670 N N . LYS A 1 90 ? 3.484 21.236 -47.494 1.00 87.00 90 LYS A N 1
ATOM 671 C CA . LYS A 1 90 ? 4.761 21.968 -47.622 1.00 87.00 90 LYS A CA 1
ATOM 672 C C . LYS A 1 90 ? 4.585 23.486 -47.742 1.00 87.00 90 LYS A C 1
ATOM 674 O O . LYS A 1 90 ? 5.533 24.221 -47.496 1.00 87.00 90 LYS A O 1
ATOM 679 N N . GLN A 1 91 ? 3.391 23.951 -48.111 1.00 89.94 91 GLN A N 1
ATOM 680 C CA . GLN A 1 91 ? 3.014 25.367 -48.097 1.00 89.94 91 GLN A CA 1
ATOM 681 C C . GLN A 1 91 ? 2.375 25.824 -46.775 1.00 89.94 91 GLN A C 1
ATOM 683 O O . GLN A 1 91 ? 2.009 26.990 -46.682 1.00 89.94 91 GLN A O 1
ATOM 688 N N . GLN A 1 92 ? 2.219 24.938 -45.779 1.00 88.06 92 GLN A N 1
ATOM 689 C CA . GLN A 1 92 ? 1.562 25.229 -44.493 1.00 88.06 92 GLN A CA 1
ATOM 690 C C . GLN A 1 92 ? 0.127 25.786 -44.644 1.00 88.06 92 GLN A C 1
ATOM 692 O O . GLN A 1 92 ? -0.315 26.651 -43.896 1.00 88.06 92 GLN A O 1
ATOM 697 N N . ARG A 1 93 ? -0.614 25.261 -45.627 1.00 89.75 93 ARG A N 1
ATOM 698 C CA . ARG A 1 93 ? -2.008 25.603 -45.970 1.00 89.75 93 ARG A CA 1
ATOM 699 C C . ARG A 1 93 ? -2.968 24.436 -45.721 1.00 89.75 93 ARG A C 1
ATOM 701 O O . ARG A 1 93 ? -3.930 24.249 -46.461 1.00 89.75 93 ARG A O 1
ATOM 708 N N . LEU A 1 94 ? -2.675 23.602 -44.725 1.00 92.38 94 LEU A N 1
ATOM 709 C CA . LEU A 1 94 ? -3.640 22.605 -44.265 1.00 92.38 94 LEU A CA 1
ATOM 710 C C . LEU A 1 94 ? -4.825 23.303 -43.592 1.00 92.38 94 LEU A C 1
ATOM 712 O O . LEU A 1 94 ? -4.648 24.328 -42.935 1.00 92.38 94 LEU A O 1
ATOM 716 N N . SER A 1 95 ? -6.020 22.729 -43.739 1.00 91.00 95 SER A N 1
ATOM 717 C CA . SER A 1 95 ? -7.190 23.188 -42.992 1.00 91.00 95 SER A CA 1
ATOM 718 C C . SER A 1 95 ? -6.926 23.022 -41.497 1.00 91.00 95 SER A C 1
ATOM 720 O O . SER A 1 95 ? -6.648 21.915 -41.037 1.00 91.00 95 SER A O 1
ATOM 722 N N . ALA A 1 96 ? -7.008 24.120 -40.753 1.00 92.31 96 ALA A N 1
ATOM 723 C CA . ALA A 1 96 ? -6.807 24.154 -39.314 1.00 92.31 96 ALA A CA 1
ATOM 724 C C . ALA A 1 96 ? -8.004 24.836 -38.655 1.00 92.31 96 ALA A C 1
ATOM 726 O O . ALA A 1 96 ? -8.432 25.908 -39.081 1.00 92.31 96 ALA A O 1
ATOM 727 N N . TRP A 1 97 ? -8.527 24.227 -37.593 1.00 91.56 97 TRP A N 1
ATOM 728 C CA . TRP A 1 97 ? -9.489 24.885 -36.720 1.00 91.56 97 TRP A CA 1
ATOM 729 C C . TRP A 1 97 ? -8.730 25.718 -35.686 1.00 91.56 97 TRP A C 1
ATOM 731 O O . TRP A 1 97 ? -7.873 25.198 -34.974 1.00 91.56 97 TRP A O 1
ATOM 741 N N . GLN A 1 98 ? -9.024 27.016 -35.630 1.00 90.00 98 GLN A N 1
ATOM 742 C CA . GLN A 1 98 ? -8.393 27.967 -34.715 1.00 90.00 98 GLN A CA 1
ATOM 743 C C . GLN A 1 98 ? -9.468 28.568 -33.796 1.00 90.00 98 GLN A C 1
ATOM 745 O O . GLN A 1 98 ? -10.050 29.601 -34.131 1.00 90.00 98 GLN A O 1
ATOM 750 N N . PRO A 1 99 ? -9.797 27.914 -32.666 1.00 89.44 99 PRO A N 1
ATOM 751 C CA . PRO A 1 99 ? -10.791 28.429 -31.733 1.00 89.44 99 PRO A CA 1
ATOM 752 C C . PRO A 1 99 ? -10.274 29.687 -31.030 1.00 89.44 99 PRO A C 1
ATOM 754 O O . PRO A 1 99 ? -9.288 29.646 -30.294 1.00 89.44 99 PRO A O 1
ATOM 757 N N . ILE A 1 100 ? -10.970 30.808 -31.221 1.00 90.75 100 ILE A N 1
ATOM 758 C CA . ILE A 1 100 ? -10.719 32.040 -30.470 1.00 90.75 100 ILE A CA 1
ATOM 759 C C . ILE A 1 100 ? -11.528 31.963 -29.173 1.00 90.75 100 ILE A C 1
ATOM 761 O O . ILE A 1 100 ? -12.753 32.089 -29.187 1.00 90.75 100 ILE A O 1
ATOM 765 N N . LEU A 1 101 ? -10.842 31.741 -28.050 1.00 92.69 101 LEU A N 1
ATOM 766 C CA . LEU A 1 101 ? -11.465 31.675 -26.728 1.00 92.69 101 LEU A CA 1
ATOM 767 C C . LEU A 1 101 ? -11.884 33.078 -26.276 1.00 92.69 101 LEU A C 1
ATOM 769 O O . LEU A 1 101 ? -11.062 33.898 -25.874 1.00 92.69 101 LEU A O 1
ATOM 773 N N . THR A 1 102 ? -13.184 33.349 -26.348 1.00 94.06 102 THR A N 1
ATOM 774 C CA . THR A 1 102 ? -13.813 34.600 -25.906 1.00 94.06 102 THR A CA 1
ATOM 775 C C . THR A 1 102 ? -14.711 34.341 -24.700 1.00 94.06 102 THR A C 1
ATOM 777 O O . THR A 1 102 ? -15.198 33.227 -24.509 1.00 94.06 102 THR A O 1
ATOM 780 N N . ALA A 1 103 ? -14.998 35.369 -23.897 1.00 93.50 103 ALA A N 1
ATOM 781 C CA . ALA A 1 103 ? -15.861 35.220 -22.719 1.00 93.50 103 ALA A CA 1
ATOM 782 C C . ALA A 1 103 ? -17.226 34.573 -23.051 1.00 93.50 103 ALA A C 1
ATOM 784 O O . ALA A 1 103 ? -17.699 33.723 -22.302 1.00 93.50 103 ALA A O 1
ATOM 785 N N . GLY A 1 104 ? -17.810 34.898 -24.213 1.00 92.06 104 GLY A N 1
ATOM 786 C CA . GLY A 1 104 ? -19.086 34.334 -24.668 1.00 92.06 104 GLY A CA 1
ATOM 787 C C . GLY A 1 104 ? -19.053 32.849 -25.060 1.00 92.06 104 GLY A C 1
ATOM 788 O O . GLY A 1 104 ? -20.092 32.201 -25.017 1.00 92.06 104 GLY A O 1
ATOM 789 N N . THR A 1 105 ? -17.889 32.287 -25.409 1.00 90.94 105 THR A N 1
ATOM 790 C CA . THR A 1 105 ? -17.740 30.847 -25.724 1.00 90.94 105 THR A CA 1
ATOM 791 C C . THR A 1 105 ? -17.282 30.036 -24.511 1.00 90.94 105 THR A C 1
ATOM 793 O O . THR A 1 105 ? -17.704 28.896 -24.310 1.00 90.94 105 THR A O 1
ATOM 796 N N . VAL A 1 106 ? -16.459 30.641 -23.656 1.00 95.31 106 VAL A N 1
ATOM 797 C CA . VAL A 1 106 ? -15.896 30.001 -22.463 1.00 95.31 106 VAL A CA 1
ATOM 798 C C . VAL A 1 106 ? -16.918 29.913 -21.320 1.00 95.31 106 VAL A C 1
ATOM 800 O O . VAL A 1 106 ? -17.011 28.873 -20.670 1.00 95.31 106 VAL A O 1
ATOM 803 N N . LEU A 1 107 ? -17.730 30.955 -21.095 1.00 95.50 107 LEU A N 1
ATOM 804 C CA . LEU A 1 107 ? -18.672 30.998 -19.969 1.00 95.50 107 LEU A CA 1
ATOM 805 C C . LEU A 1 107 ? -19.745 29.883 -20.013 1.00 95.50 107 LEU A C 1
ATOM 807 O O . LEU A 1 107 ? -19.891 29.192 -19.004 1.00 95.50 107 LEU A O 1
ATOM 811 N N . PRO A 1 108 ? -20.449 29.614 -21.138 1.00 95.50 108 PRO A N 1
ATOM 812 C CA . PRO A 1 108 ? -21.405 28.503 -21.206 1.00 95.50 108 PRO A CA 1
ATOM 813 C C . PRO A 1 108 ? -20.732 27.139 -21.013 1.00 95.50 108 PRO A C 1
ATOM 815 O O . PRO A 1 108 ? -21.288 26.259 -20.360 1.00 95.50 108 PRO A O 1
ATOM 818 N N . THR A 1 109 ? -19.509 26.982 -21.529 1.00 94.94 109 THR A N 1
ATOM 819 C CA . THR A 1 109 ? -18.724 25.747 -21.399 1.00 94.94 109 THR A CA 1
ATOM 820 C C . THR A 1 109 ? -18.432 25.429 -19.929 1.00 94.94 109 THR A C 1
ATOM 822 O O . THR A 1 109 ? -18.617 24.289 -19.502 1.00 94.94 109 THR A O 1
ATOM 825 N N . PHE A 1 110 ? -18.067 26.431 -19.119 1.00 96.81 110 PHE A N 1
ATOM 826 C CA . PHE A 1 110 ? -17.889 26.241 -17.676 1.00 96.81 110 PHE A CA 1
ATOM 827 C C . PHE A 1 110 ? -19.188 25.878 -16.947 1.00 96.81 110 PHE A C 1
ATOM 829 O O . PHE A 1 110 ? -19.148 25.024 -16.064 1.00 96.81 110 PHE A O 1
ATOM 836 N N . PHE A 1 111 ? -20.337 26.451 -17.324 1.00 97.44 111 PHE A N 1
ATOM 837 C CA . PHE A 1 111 ? -21.624 26.056 -16.735 1.00 97.44 111 PHE A CA 1
ATOM 838 C C . PHE A 1 111 ? -21.989 24.600 -17.047 1.00 97.44 111 PHE A C 1
ATOM 840 O O . PHE A 1 111 ? -22.411 23.882 -16.144 1.00 97.44 111 PHE A O 1
ATOM 847 N N . VAL A 1 112 ? -21.776 24.135 -18.284 1.00 97.75 112 VAL A N 1
ATOM 848 C CA . VAL A 1 112 ? -22.022 22.732 -18.665 1.00 97.75 112 VAL A CA 1
ATOM 849 C C . VAL A 1 112 ? -21.111 21.778 -17.886 1.00 97.75 112 VAL A C 1
ATOM 851 O O . VAL A 1 112 ? -21.593 20.794 -17.329 1.00 97.75 112 VAL A O 1
ATOM 854 N N . ILE A 1 113 ? -19.812 22.087 -17.787 1.00 98.06 113 ILE A N 1
ATOM 855 C CA . ILE A 1 113 ? -18.858 21.276 -17.012 1.00 98.06 113 ILE A CA 1
ATOM 856 C C . ILE A 1 113 ? -19.231 21.274 -15.522 1.00 98.06 113 ILE A C 1
ATOM 858 O O . ILE A 1 113 ? -19.243 20.214 -14.903 1.00 98.06 113 ILE A O 1
ATOM 862 N N . GLY A 1 114 ? -19.598 22.426 -14.952 1.00 98.31 114 GLY A N 1
ATOM 863 C CA . GLY A 1 114 ? -20.033 22.535 -13.558 1.00 98.31 114 GLY A CA 1
ATOM 864 C C . GLY A 1 114 ? -21.288 21.709 -13.263 1.00 98.31 114 GLY A C 1
ATOM 865 O O . GLY A 1 114 ? -21.294 20.922 -12.318 1.00 98.31 114 GLY A O 1
ATOM 866 N N . LEU A 1 115 ? -22.322 21.817 -14.103 1.00 98.12 115 LEU A N 1
ATOM 867 C CA . LEU A 1 115 ? -23.561 21.043 -13.965 1.00 98.12 115 LEU A CA 1
ATOM 868 C C . LEU A 1 115 ? -23.354 19.532 -14.142 1.00 98.12 115 LEU A C 1
ATOM 870 O O . LEU A 1 115 ? -24.105 18.759 -13.557 1.00 98.12 115 LEU A O 1
ATOM 874 N N . ALA A 1 116 ? -22.340 19.102 -14.898 1.00 98.19 116 ALA A N 1
ATOM 875 C CA . ALA A 1 116 ? -21.953 17.695 -14.982 1.00 98.19 116 ALA A CA 1
ATOM 876 C C . ALA A 1 116 ? -21.138 17.239 -13.756 1.00 98.19 116 ALA A C 1
ATOM 878 O O . ALA A 1 116 ? -21.368 16.156 -13.221 1.00 98.19 116 ALA A O 1
ATOM 879 N N . PHE A 1 117 ? -20.191 18.055 -13.286 1.00 98.56 117 PHE A N 1
ATOM 880 C CA . PHE A 1 117 ? -19.267 17.674 -12.213 1.00 98.56 117 PHE A CA 1
ATOM 881 C C . PHE A 1 117 ? -19.886 17.741 -10.812 1.00 98.56 117 PHE A C 1
ATOM 883 O O . PHE A 1 117 ? -19.477 16.964 -9.956 1.00 98.56 117 PHE A O 1
ATOM 890 N N . VAL A 1 118 ? -20.888 18.593 -10.565 1.00 98.50 118 VAL A N 1
ATOM 891 C CA . VAL A 1 118 ? -21.608 18.636 -9.277 1.00 98.50 118 VAL A CA 1
ATOM 892 C C . VAL A 1 118 ? -22.276 17.292 -8.925 1.00 98.50 118 VAL A C 1
ATOM 894 O O . VAL A 1 118 ? -21.943 16.750 -7.871 1.00 98.50 118 VAL A O 1
ATOM 897 N N . PRO A 1 119 ? -23.157 16.692 -9.754 1.00 98.25 119 PRO A N 1
ATOM 898 C CA . PRO A 1 119 ? -23.779 15.408 -9.425 1.00 98.25 119 PRO A CA 1
ATOM 899 C C . PRO A 1 119 ? -22.771 14.252 -9.396 1.00 98.25 119 PRO A C 1
ATOM 901 O O . PRO A 1 119 ? -22.899 13.371 -8.550 1.00 98.25 119 PRO A O 1
ATOM 904 N N . ILE A 1 120 ? -21.737 14.270 -10.251 1.00 98.38 120 ILE A N 1
ATOM 905 C CA . ILE A 1 120 ? -20.650 13.276 -10.198 1.00 98.38 120 ILE A CA 1
ATOM 906 C C . ILE A 1 120 ? -19.891 13.383 -8.866 1.00 98.38 120 ILE A C 1
ATOM 908 O O . ILE A 1 120 ? -19.669 12.373 -8.206 1.00 98.38 120 ILE A O 1
ATOM 912 N N . GLY A 1 121 ? -19.548 14.599 -8.433 1.00 98.56 121 GLY A N 1
ATOM 913 C CA . GLY A 1 121 ? -18.881 14.854 -7.157 1.00 98.56 121 GLY A CA 1
ATOM 914 C C . GLY A 1 121 ? -19.723 14.437 -5.950 1.00 98.56 121 GLY A C 1
ATOM 915 O O . GLY A 1 121 ? -19.191 13.820 -5.033 1.00 98.56 121 GLY A O 1
ATOM 916 N N . ILE A 1 122 ? -21.036 14.695 -5.971 1.00 98.25 122 ILE A N 1
ATOM 917 C CA . ILE A 1 122 ? -21.966 14.229 -4.929 1.00 98.25 122 ILE A CA 1
ATOM 918 C C . ILE A 1 122 ? -22.017 12.695 -4.896 1.00 98.25 122 ILE A C 1
ATOM 920 O O . ILE A 1 122 ? -21.896 12.115 -3.821 1.00 98.25 122 ILE A O 1
ATOM 924 N N . GLY A 1 123 ? -22.142 12.032 -6.051 1.00 98.06 123 GLY A N 1
ATOM 925 C CA . GLY A 1 123 ? -22.165 10.568 -6.130 1.00 98.06 123 GLY A CA 1
ATOM 926 C C . GLY A 1 123 ? -20.879 9.922 -5.606 1.00 98.06 123 GLY A C 1
ATOM 927 O O . GLY A 1 123 ? -20.940 8.983 -4.814 1.00 98.06 123 GLY A O 1
ATOM 928 N N . LEU A 1 124 ? -19.717 10.468 -5.982 1.00 98.00 124 LEU A N 1
ATOM 929 C CA . LEU A 1 124 ? -18.416 10.025 -5.472 1.00 98.00 124 LEU A CA 1
ATOM 930 C C . LEU A 1 124 ? -18.269 10.271 -3.963 1.00 98.00 124 LEU A C 1
ATOM 932 O O . LEU A 1 124 ? -17.758 9.404 -3.261 1.00 98.00 124 LEU A O 1
ATOM 936 N N . LEU A 1 125 ? -18.741 11.412 -3.448 1.00 97.56 125 LEU A N 1
ATOM 937 C CA . LEU A 1 125 ? -18.674 11.732 -2.019 1.00 97.56 125 LEU A CA 1
ATOM 938 C C . LEU A 1 125 ? -19.563 10.807 -1.176 1.00 97.56 125 LEU A C 1
ATOM 940 O O . LEU A 1 125 ? -19.115 10.313 -0.146 1.00 97.56 125 LEU A O 1
ATOM 944 N N . VAL A 1 126 ? -20.797 10.538 -1.616 1.00 97.38 126 VAL A N 1
ATOM 945 C CA . VAL A 1 126 ? -21.696 9.589 -0.936 1.00 97.38 126 VAL A CA 1
ATOM 946 C C . VAL A 1 126 ? -21.084 8.188 -0.939 1.00 97.38 126 VAL A C 1
ATOM 948 O O . VAL A 1 126 ? -20.946 7.592 0.125 1.00 97.38 126 VAL A O 1
ATOM 951 N N . SER A 1 127 ? -20.619 7.711 -2.099 1.00 95.50 127 SER A N 1
ATOM 952 C CA . SER A 1 127 ? -19.966 6.400 -2.213 1.00 95.50 127 SER A CA 1
ATOM 953 C C . SER A 1 127 ? -18.677 6.293 -1.390 1.00 95.50 127 SER A C 1
ATOM 955 O O . SER A 1 127 ? -18.343 5.197 -0.956 1.00 95.50 127 SER A O 1
ATOM 957 N N . SER A 1 128 ? -17.948 7.395 -1.178 1.00 95.56 128 SER A N 1
ATOM 958 C CA . SER A 1 128 ? -16.744 7.412 -0.339 1.00 95.56 128 SER A CA 1
ATOM 959 C C . SER A 1 128 ? -17.064 7.406 1.155 1.00 95.56 128 SER A C 1
ATOM 961 O O . SER A 1 128 ? -16.290 6.848 1.924 1.00 95.56 128 SER A O 1
ATOM 963 N N . ASN A 1 129 ? -18.172 8.025 1.571 1.00 93.81 129 ASN A N 1
ATOM 964 C CA . ASN A 1 129 ? -18.580 8.104 2.978 1.00 93.81 129 ASN A CA 1
ATOM 965 C C . ASN A 1 129 ? -19.298 6.834 3.471 1.00 93.81 129 ASN A C 1
ATOM 967 O O . ASN A 1 129 ? -19.426 6.643 4.675 1.00 93.81 129 ASN A O 1
ATOM 971 N N . GLU A 1 130 ? -19.780 5.981 2.562 1.00 91.44 130 GLU A N 1
ATOM 972 C CA . GLU A 1 130 ? -20.373 4.674 2.889 1.00 91.44 130 GLU A CA 1
ATOM 973 C C . GLU A 1 130 ? -19.312 3.614 3.253 1.00 91.44 130 GLU A C 1
ATOM 975 O O . GLU A 1 130 ? -19.622 2.617 3.905 1.00 91.44 130 GLU A O 1
ATOM 980 N N . VAL A 1 131 ? -18.046 3.829 2.873 1.00 92.00 131 VAL A N 1
ATOM 981 C CA . VAL A 1 131 ? -16.944 2.910 3.191 1.00 92.00 131 VAL A CA 1
ATOM 982 C C . VAL A 1 131 ? -16.595 3.003 4.677 1.00 92.00 131 VAL A C 1
ATOM 984 O O . VAL A 1 131 ? -16.022 3.988 5.139 1.00 92.00 131 VAL A O 1
ATOM 987 N N . GLN A 1 132 ? -16.904 1.944 5.424 1.00 93.38 132 GLN A N 1
ATOM 988 C CA . GLN A 1 132 ? -16.469 1.784 6.810 1.00 93.38 132 GLN A CA 1
ATOM 989 C C . GLN A 1 132 ? -14.985 1.378 6.857 1.00 93.38 132 GLN A C 1
ATOM 991 O O . GLN A 1 132 ? -14.574 0.419 6.202 1.00 93.38 132 GLN A O 1
ATOM 996 N N . GLU A 1 133 ? -14.187 2.069 7.673 1.00 93.75 133 GLU A N 1
ATOM 997 C CA . GLU A 1 133 ? -12.776 1.756 7.934 1.00 93.75 133 GLU A CA 1
ATOM 998 C C . GLU A 1 133 ? -12.514 1.728 9.448 1.00 93.75 133 GLU A C 1
ATOM 1000 O O . GLU A 1 133 ? -13.057 2.534 10.205 1.00 93.75 133 GLU A O 1
ATOM 1005 N N . PHE A 1 134 ? -11.668 0.801 9.903 1.00 94.56 134 PHE A N 1
ATOM 1006 C CA . PHE A 1 134 ? -11.160 0.772 11.273 1.00 94.56 134 PHE A CA 1
ATOM 1007 C C . PHE A 1 134 ? -9.648 0.535 11.257 1.00 94.56 134 PHE A C 1
ATOM 1009 O O . PHE A 1 134 ? -9.183 -0.510 10.799 1.00 94.56 134 PHE A O 1
ATOM 1016 N N . GLN A 1 135 ? -8.890 1.495 11.785 1.00 95.19 135 GLN A N 1
ATOM 1017 C CA . GLN A 1 135 ? -7.432 1.447 11.860 1.00 95.19 135 GLN A CA 1
ATOM 1018 C C . GLN A 1 135 ? -6.971 1.254 13.310 1.00 95.19 135 GLN A C 1
ATOM 1020 O O . GLN A 1 135 ? -7.495 1.881 14.231 1.00 95.19 135 GLN A O 1
ATOM 1025 N N . PHE A 1 136 ? -5.963 0.405 13.512 1.00 94.94 136 PHE A N 1
ATOM 1026 C CA . PHE A 1 136 ? -5.334 0.172 14.810 1.00 94.94 136 PHE A CA 1
ATOM 1027 C C . PHE A 1 136 ? -3.814 0.070 14.646 1.00 94.94 136 PHE A C 1
ATOM 1029 O O . PHE A 1 136 ? -3.330 -0.743 13.859 1.00 94.94 136 PHE A O 1
ATOM 1036 N N . ASP A 1 137 ? -3.071 0.900 15.380 1.00 95.94 137 ASP A N 1
ATOM 1037 C CA . ASP A 1 137 ? -1.607 0.880 15.409 1.00 95.94 137 ASP A CA 1
ATOM 1038 C C . ASP A 1 137 ? -1.119 -0.089 16.498 1.00 95.94 137 ASP A C 1
ATOM 1040 O O . ASP A 1 137 ? -1.517 0.015 17.658 1.00 95.94 137 ASP A O 1
ATOM 1044 N N . TYR A 1 138 ? -0.264 -1.037 16.113 1.00 95.19 138 TYR A N 1
ATOM 1045 C CA . TYR A 1 138 ? 0.313 -2.052 16.995 1.00 95.19 138 TYR A CA 1
ATOM 1046 C C . TYR A 1 138 ? 1.845 -1.927 17.131 1.00 95.19 138 TYR A C 1
ATOM 1048 O O . TYR A 1 138 ? 2.505 -2.864 17.579 1.00 95.19 138 TYR A O 1
ATOM 1056 N N . THR A 1 139 ? 2.432 -0.777 16.783 1.00 94.81 139 THR A N 1
ATOM 1057 C CA . THR A 1 139 ? 3.891 -0.552 16.825 1.00 94.81 139 THR A CA 1
ATOM 1058 C C . THR A 1 139 ? 4.496 -0.842 18.209 1.00 94.81 139 THR A C 1
ATOM 1060 O O . THR A 1 139 ? 5.468 -1.589 18.316 1.00 94.81 139 THR A O 1
ATOM 1063 N N . ASP A 1 140 ? 3.877 -0.341 19.284 1.00 94.44 140 ASP A N 1
ATOM 1064 C CA . ASP A 1 140 ? 4.337 -0.524 20.675 1.00 94.44 140 ASP A CA 1
ATOM 1065 C C . ASP A 1 140 ? 3.714 -1.745 21.389 1.00 94.44 140 ASP A C 1
ATOM 1067 O O . ASP A 1 140 ? 3.651 -1.815 22.623 1.00 94.44 140 ASP A O 1
ATOM 1071 N N . CYS A 1 141 ? 3.236 -2.729 20.622 1.00 94.44 141 CYS A N 1
ATOM 1072 C CA . CYS A 1 141 ? 2.540 -3.900 21.153 1.00 94.44 141 CYS A CA 1
ATOM 1073 C C . CYS A 1 141 ? 3.434 -4.760 22.077 1.00 94.44 141 CYS A C 1
ATOM 1075 O O . CYS A 1 141 ? 4.652 -4.875 21.891 1.00 94.44 141 CYS A O 1
ATOM 1077 N N . LYS A 1 142 ? 2.841 -5.361 23.119 1.00 95.38 142 LYS A N 1
ATOM 1078 C CA . LYS A 1 142 ? 3.583 -6.023 24.217 1.00 95.38 142 LYS A CA 1
ATOM 1079 C C . LYS A 1 142 ? 3.545 -7.551 24.164 1.00 95.38 142 LYS A C 1
ATOM 1081 O O . LYS A 1 142 ? 2.516 -8.145 23.855 1.00 95.38 142 LYS A O 1
ATOM 1086 N N . GLU A 1 143 ? 4.648 -8.208 24.529 1.00 94.44 143 GLU A N 1
ATOM 1087 C CA . GLU A 1 143 ? 4.704 -9.676 24.602 1.00 94.44 143 GLU A CA 1
ATOM 1088 C C . GLU A 1 143 ? 3.662 -10.205 25.605 1.00 94.44 143 GLU A C 1
ATOM 1090 O O . GLU A 1 143 ? 3.627 -9.786 26.764 1.00 94.44 143 GLU A O 1
ATOM 1095 N N . LYS A 1 144 ? 2.813 -11.151 25.180 1.00 91.75 144 LYS A N 1
ATOM 1096 C CA . LYS A 1 144 ? 1.721 -11.696 26.000 1.00 91.75 144 LYS A CA 1
ATOM 1097 C C . LYS A 1 144 ? 2.225 -12.159 27.375 1.00 91.75 144 LYS A C 1
ATOM 1099 O O . LYS A 1 144 ? 3.005 -13.101 27.483 1.00 91.75 144 LYS A O 1
ATOM 1104 N N . GLY A 1 145 ? 1.707 -11.531 28.432 1.00 89.25 145 GLY A N 1
ATOM 1105 C CA . GLY A 1 145 ? 2.043 -11.856 29.823 1.00 89.25 145 GLY A CA 1
ATOM 1106 C C . GLY A 1 145 ? 3.303 -11.173 30.367 1.00 89.25 145 GLY A C 1
ATOM 1107 O O . GLY A 1 145 ? 3.695 -11.467 31.493 1.00 89.25 145 GLY A O 1
ATOM 1108 N N . LYS A 1 146 ? 3.930 -10.256 29.617 1.00 91.31 146 LYS A N 1
ATOM 1109 C CA . LYS A 1 146 ? 5.066 -9.442 30.075 1.00 91.31 146 LYS A CA 1
ATOM 1110 C C . LYS A 1 146 ? 4.848 -7.967 29.738 1.00 91.31 146 LYS A C 1
ATOM 1112 O O . LYS A 1 146 ? 4.114 -7.621 28.821 1.00 91.31 146 LYS A O 1
ATOM 1117 N N . ASN A 1 147 ? 5.520 -7.078 30.467 1.00 92.12 147 ASN A N 1
ATOM 1118 C CA . ASN A 1 147 ? 5.455 -5.633 30.230 1.00 92.12 147 ASN A CA 1
ATOM 1119 C C . ASN A 1 147 ? 6.639 -5.140 29.369 1.00 92.12 147 ASN A C 1
ATOM 1121 O O . ASN A 1 147 ? 7.289 -4.159 29.716 1.00 92.12 147 ASN A O 1
ATOM 1125 N N . VAL A 1 148 ? 6.943 -5.854 28.279 1.00 93.75 148 VAL A N 1
ATOM 1126 C CA . VAL A 1 148 ? 8.016 -5.526 27.319 1.00 93.75 148 VAL A CA 1
ATOM 1127 C C . VAL A 1 148 ? 7.441 -5.469 25.904 1.00 93.75 148 VAL A C 1
ATOM 1129 O O . VAL A 1 148 ? 6.553 -6.258 25.578 1.00 93.75 148 VAL A O 1
ATOM 1132 N N . THR A 1 149 ? 7.913 -4.538 25.073 1.00 95.12 149 THR A N 1
ATOM 1133 C CA . THR A 1 149 ? 7.438 -4.387 23.687 1.00 95.12 149 THR A CA 1
ATOM 1134 C C . THR A 1 149 ? 8.029 -5.471 22.789 1.00 95.12 149 THR A C 1
ATOM 1136 O O . THR A 1 149 ? 9.177 -5.883 22.981 1.00 95.12 149 THR A O 1
ATOM 1139 N N . CYS A 1 150 ? 7.285 -5.924 21.778 1.00 94.50 150 CYS A N 1
ATOM 1140 C CA . CYS A 1 150 ? 7.790 -6.931 20.844 1.00 94.50 150 CYS A CA 1
ATOM 1141 C C . CYS A 1 150 ? 9.016 -6.450 20.053 1.00 94.50 150 CYS A C 1
ATOM 1143 O O . CYS A 1 150 ? 9.914 -7.254 19.811 1.00 94.50 150 CYS A O 1
ATOM 1145 N N . ALA A 1 151 ? 9.116 -5.147 19.761 1.00 92.69 151 ALA A N 1
ATOM 1146 C CA . ALA A 1 151 ? 10.321 -4.540 19.194 1.00 92.69 151 ALA A CA 1
ATOM 1147 C C . ALA A 1 151 ? 11.572 -4.843 20.045 1.00 92.69 151 ALA A C 1
ATOM 1149 O O . ALA A 1 151 ? 12.533 -5.420 19.539 1.00 92.69 151 ALA A O 1
ATOM 1150 N N . SER A 1 152 ? 11.520 -4.574 21.358 1.00 93.12 152 SER A N 1
ATOM 1151 C CA . SER A 1 152 ? 12.643 -4.844 22.274 1.00 93.12 152 SER A CA 1
ATOM 1152 C C . SER A 1 152 ? 12.985 -6.336 22.392 1.00 93.12 152 SER A C 1
ATOM 1154 O O . SER A 1 152 ? 14.138 -6.707 22.596 1.00 93.12 152 SER A O 1
ATOM 1156 N N . VAL A 1 153 ? 11.996 -7.222 22.243 1.00 92.19 153 VAL A N 1
ATOM 1157 C CA . VAL A 1 153 ? 12.205 -8.675 22.286 1.00 92.19 153 VAL A CA 1
ATOM 1158 C C . VAL A 1 153 ? 12.971 -9.165 21.055 1.00 92.19 153 VAL A C 1
ATOM 1160 O O . VAL A 1 153 ? 13.884 -9.977 21.199 1.00 92.19 153 VAL A O 1
ATOM 1163 N N . ILE A 1 154 ? 12.613 -8.669 19.868 1.00 91.94 154 ILE A N 1
ATOM 1164 C CA . ILE A 1 154 ? 13.208 -9.068 18.583 1.00 91.94 154 ILE A CA 1
ATOM 1165 C C . ILE A 1 154 ? 14.589 -8.419 18.383 1.00 91.94 154 ILE A C 1
ATOM 1167 O O . ILE A 1 154 ? 15.479 -9.043 17.812 1.00 91.94 154 ILE A O 1
ATOM 1171 N N . GLU A 1 155 ? 14.804 -7.206 18.904 1.00 91.75 155 GLU A N 1
ATOM 1172 C CA . GLU A 1 155 ? 16.118 -6.546 18.913 1.00 91.75 155 GLU A CA 1
ATOM 1173 C C . GLU A 1 155 ? 17.166 -7.349 19.707 1.00 91.75 155 GLU A C 1
ATOM 1175 O O . GLU A 1 155 ? 18.312 -7.469 19.276 1.00 91.75 155 GLU A O 1
ATOM 1180 N N . ASN A 1 156 ? 16.762 -7.958 20.829 1.00 91.75 156 ASN A N 1
ATOM 1181 C CA . ASN A 1 156 ? 17.636 -8.813 21.640 1.00 91.75 156 ASN A CA 1
ATOM 1182 C C . ASN A 1 156 ? 17.835 -10.224 21.047 1.00 91.75 156 ASN A C 1
ATOM 1184 O O . ASN A 1 156 ? 18.932 -10.774 21.143 1.00 91.75 156 ASN A O 1
ATOM 1188 N N . ASP A 1 157 ? 16.801 -10.825 20.446 1.00 92.12 157 ASP A N 1
ATOM 1189 C CA . ASP A 1 157 ? 16.908 -12.106 19.735 1.00 92.12 157 ASP A CA 1
ATOM 1190 C C . ASP A 1 157 ? 16.018 -12.134 18.484 1.00 92.12 157 ASP A C 1
ATOM 1192 O O . ASP A 1 157 ? 14.821 -12.422 18.539 1.00 92.12 157 ASP A O 1
ATOM 1196 N N . ILE A 1 158 ? 16.651 -11.923 17.327 1.00 87.50 158 ILE A N 1
ATOM 1197 C CA . ILE A 1 158 ? 16.018 -11.891 15.997 1.00 87.50 158 ILE A CA 1
ATOM 1198 C C . ILE A 1 158 ? 15.296 -13.213 15.661 1.00 87.50 158 ILE A C 1
ATOM 1200 O O . ILE A 1 158 ? 14.400 -13.240 14.818 1.00 87.50 158 ILE A O 1
ATOM 1204 N N . LYS A 1 159 ? 15.667 -14.336 16.296 1.00 88.56 159 LYS A N 1
ATOM 1205 C CA . LYS A 1 159 ? 15.028 -15.644 16.067 1.00 88.56 159 LYS A CA 1
ATOM 1206 C C . LYS A 1 159 ? 13.830 -15.893 16.979 1.00 88.56 159 LYS A C 1
ATOM 1208 O O . LYS A 1 159 ? 13.100 -16.861 16.754 1.00 88.56 159 LYS A O 1
ATOM 1213 N N . LYS A 1 160 ? 13.624 -15.070 18.009 1.00 90.06 160 LYS A N 1
ATOM 1214 C CA . LYS A 1 160 ? 12.553 -15.258 18.983 1.00 90.06 160 LYS A CA 1
ATOM 1215 C C . LYS A 1 160 ? 11.237 -14.707 18.447 1.00 90.06 160 LYS A C 1
ATOM 1217 O O . LYS A 1 160 ? 11.074 -13.509 18.246 1.00 90.06 160 LYS A O 1
ATOM 1222 N N . THR A 1 161 ? 10.247 -15.582 18.301 1.00 91.06 161 THR A N 1
ATOM 1223 C CA . THR A 1 161 ? 8.871 -15.165 18.015 1.00 91.06 161 THR A CA 1
ATOM 1224 C C . THR A 1 161 ? 8.308 -14.376 19.199 1.00 91.06 161 THR A C 1
ATOM 1226 O O . THR A 1 161 ? 8.266 -14.880 20.324 1.00 91.06 161 THR A O 1
ATOM 1229 N N . CYS A 1 162 ? 7.851 -13.149 18.950 1.00 93.50 162 CYS A N 1
ATOM 1230 C CA . CYS A 1 162 ? 7.033 -12.399 19.896 1.00 93.50 162 CYS A CA 1
ATOM 1231 C C . CYS A 1 162 ? 5.556 -12.545 19.523 1.00 93.50 162 CYS A C 1
ATOM 1233 O O . CYS A 1 162 ? 5.199 -12.428 18.354 1.00 93.50 162 CYS A O 1
ATOM 1235 N N . VAL A 1 163 ? 4.698 -12.806 20.509 1.00 94.38 163 VAL A N 1
ATOM 1236 C CA . VAL A 1 163 ? 3.244 -12.874 20.314 1.00 94.38 163 VAL A CA 1
ATOM 1237 C C . VAL A 1 163 ? 2.606 -11.791 21.166 1.00 94.38 163 VAL A C 1
ATOM 1239 O O . VAL A 1 163 ? 2.672 -11.858 22.396 1.00 94.38 163 VAL A O 1
ATOM 1242 N N . CYS A 1 164 ? 1.973 -10.819 20.516 1.00 94.50 164 CYS A N 1
ATOM 1243 C CA . CYS A 1 164 ? 1.102 -9.856 21.175 1.00 94.50 164 CYS A CA 1
ATOM 1244 C C . CYS A 1 164 ? -0.373 -10.288 21.081 1.00 94.50 164 CYS A C 1
ATOM 1246 O O . CYS A 1 164 ? -0.753 -11.083 20.221 1.00 94.50 164 CYS A O 1
ATOM 1248 N N . LEU A 1 165 ? -1.207 -9.782 21.991 1.00 92.50 165 LEU A N 1
ATOM 1249 C CA . LEU A 1 165 ? -2.657 -9.924 21.962 1.00 92.50 165 LEU A CA 1
ATOM 1250 C C . LEU A 1 165 ? -3.287 -8.577 22.319 1.00 92.50 165 LEU A C 1
ATOM 1252 O O . LEU A 1 165 ? -3.412 -8.242 23.496 1.00 92.50 165 LEU A O 1
ATOM 1256 N N . GLU A 1 166 ? -3.710 -7.847 21.293 1.00 92.31 166 GLU A N 1
ATOM 1257 C CA . GLU A 1 166 ? -4.408 -6.570 21.431 1.00 92.31 166 GLU A CA 1
ATOM 1258 C C . GLU A 1 166 ? -5.930 -6.757 21.372 1.00 92.31 166 GLU A C 1
ATOM 1260 O O . GLU A 1 166 ? -6.443 -7.686 20.741 1.00 92.31 166 GLU A O 1
ATOM 1265 N N . ARG A 1 167 ? -6.672 -5.892 22.072 1.00 90.56 167 ARG A N 1
ATOM 1266 C CA . ARG A 1 167 ? -8.141 -5.952 22.158 1.00 90.56 167 ARG A CA 1
ATOM 1267 C C . ARG A 1 167 ? -8.768 -4.736 21.490 1.00 90.56 167 ARG A C 1
ATOM 1269 O O . ARG A 1 167 ? -8.912 -3.689 22.113 1.00 90.56 167 ARG A O 1
ATOM 1276 N N . ILE A 1 168 ? -9.197 -4.913 20.247 1.00 92.25 168 ILE A N 1
ATOM 1277 C CA . ILE A 1 168 ? -9.951 -3.903 19.502 1.00 92.25 168 ILE A CA 1
ATOM 1278 C C . ILE A 1 168 ? -11.456 -4.016 19.781 1.00 92.25 168 ILE A C 1
ATOM 1280 O O . ILE A 1 168 ? -11.971 -5.097 20.066 1.00 92.25 168 ILE A O 1
ATOM 1284 N N . THR A 1 169 ? -12.170 -2.893 19.702 1.00 91.69 169 THR A N 1
ATOM 1285 C CA . THR A 1 169 ? -13.639 -2.841 19.741 1.00 91.69 169 THR A CA 1
ATOM 1286 C C . THR A 1 169 ? -14.111 -2.069 18.522 1.00 91.69 169 THR A C 1
ATOM 1288 O O . THR A 1 169 ? -13.751 -0.906 18.365 1.00 91.69 169 THR A O 1
ATOM 1291 N N . LEU A 1 170 ? -14.904 -2.714 17.667 1.00 91.50 170 LEU A N 1
ATOM 1292 C CA . LEU A 1 170 ? -15.498 -2.056 16.507 1.00 91.50 170 LEU A CA 1
ATOM 1293 C C . LEU A 1 170 ? -16.670 -1.165 16.972 1.00 91.50 170 LEU A C 1
ATOM 1295 O O . LEU A 1 170 ? -17.451 -1.611 17.823 1.00 91.50 170 LEU A O 1
ATOM 1299 N N . PRO A 1 171 ? -16.785 0.080 16.470 1.00 89.62 171 PRO A N 1
ATOM 1300 C CA . PRO A 1 171 ? -17.882 0.981 16.825 1.00 89.62 171 PRO A CA 1
ATOM 1301 C C . PRO A 1 171 ? -19.200 0.586 16.144 1.00 89.62 171 PRO A C 1
ATOM 1303 O O . PRO A 1 171 ? -20.265 0.767 16.728 1.00 89.62 171 PRO A O 1
ATOM 1306 N N . GLU A 1 172 ? -19.115 0.013 14.942 1.00 91.12 172 GLU A N 1
ATOM 1307 C CA . GLU A 1 172 ? -20.236 -0.408 14.104 1.00 91.12 172 GLU A CA 1
ATOM 1308 C C . GLU A 1 172 ? -19.972 -1.793 13.498 1.00 91.12 172 GLU A C 1
ATOM 1310 O O . GLU A 1 172 ? -18.823 -2.237 13.399 1.00 91.12 172 GLU A O 1
ATOM 1315 N N . ASP A 1 173 ? -21.043 -2.464 13.070 1.00 91.31 173 ASP A N 1
ATOM 1316 C CA . ASP A 1 173 ? -20.967 -3.756 12.391 1.00 91.31 173 ASP A CA 1
ATOM 1317 C C . ASP A 1 173 ? -20.673 -3.574 10.895 1.00 91.31 173 ASP A C 1
ATOM 1319 O O . ASP A 1 173 ? -21.412 -2.887 10.181 1.00 91.31 173 ASP A O 1
ATOM 1323 N N . PHE A 1 174 ? -19.631 -4.254 10.413 1.00 93.12 174 PHE A N 1
ATOM 1324 C CA . PHE A 1 174 ? -19.254 -4.304 9.001 1.00 93.12 174 PHE A CA 1
ATOM 1325 C C . PHE A 1 174 ? -20.156 -5.303 8.262 1.00 93.12 174 PHE A C 1
ATOM 1327 O O . PHE A 1 174 ? -20.091 -6.508 8.507 1.00 93.12 174 PHE A O 1
ATOM 1334 N N . LYS A 1 175 ? -21.023 -4.801 7.374 1.00 91.00 175 LYS A N 1
ATOM 1335 C CA . LYS A 1 175 ? -22.088 -5.598 6.721 1.00 91.00 175 LYS A CA 1
ATOM 1336 C C . LYS A 1 175 ? -21.695 -6.213 5.373 1.00 91.00 175 LYS A C 1
ATOM 1338 O O . LYS A 1 175 ? -22.407 -7.082 4.877 1.00 91.00 175 LYS A O 1
ATOM 1343 N N . SER A 1 176 ? -20.615 -5.732 4.766 1.00 90.31 176 SER A N 1
ATOM 1344 C CA . SER A 1 176 ? -20.130 -6.121 3.437 1.00 90.31 176 SER A CA 1
ATOM 1345 C C . SER A 1 176 ? -18.863 -6.981 3.517 1.00 90.31 176 SER A C 1
ATOM 1347 O O . SER A 1 176 ? -18.413 -7.352 4.599 1.00 90.31 176 SER A O 1
ATOM 1349 N N . GLU A 1 177 ? -18.263 -7.301 2.367 1.00 91.94 177 GLU A N 1
ATOM 1350 C CA . GLU A 1 177 ? -16.939 -7.929 2.324 1.00 91.94 177 GLU A CA 1
ATOM 1351 C C . GLU A 1 177 ? -15.890 -7.046 3.018 1.00 91.94 177 GLU A C 1
ATOM 1353 O O . GLU A 1 177 ? -15.764 -5.859 2.709 1.00 91.94 177 GLU A O 1
ATOM 1358 N N . VAL A 1 178 ? -15.133 -7.633 3.948 1.00 93.62 178 VAL A N 1
ATOM 1359 C CA . VAL A 1 178 ? -14.086 -6.946 4.716 1.00 93.62 178 VAL A CA 1
ATOM 1360 C C . VAL A 1 178 ? -12.712 -7.349 4.196 1.00 93.62 178 VAL A C 1
ATOM 1362 O O . VAL A 1 178 ? -12.412 -8.535 4.050 1.00 93.62 178 VAL A O 1
ATOM 1365 N N . TYR A 1 179 ? -11.859 -6.352 3.981 1.00 94.56 179 TYR A N 1
ATOM 1366 C CA . TYR A 1 179 ? -10.480 -6.512 3.536 1.00 94.56 179 TYR A CA 1
ATOM 1367 C C . TYR A 1 179 ? -9.534 -6.081 4.661 1.00 94.56 179 TYR A C 1
ATOM 1369 O O . TYR A 1 179 ? -9.724 -5.029 5.268 1.00 94.56 179 TYR A O 1
ATOM 1377 N N . VAL A 1 180 ? -8.520 -6.898 4.958 1.00 93.81 180 VAL A N 1
ATOM 1378 C CA . VAL A 1 180 ? -7.524 -6.610 6.003 1.00 93.81 180 VAL A CA 1
ATOM 1379 C C . VAL A 1 180 ? -6.243 -6.110 5.345 1.00 93.81 180 VAL A C 1
ATOM 1381 O O . VAL A 1 180 ? -5.651 -6.809 4.523 1.00 93.81 180 VAL A O 1
ATOM 1384 N N . TYR A 1 181 ? -5.799 -4.919 5.741 1.00 95.94 181 TYR A N 1
ATOM 1385 C CA . TYR A 1 181 ? -4.567 -4.295 5.265 1.00 95.94 181 TYR A CA 1
ATOM 1386 C C . TYR A 1 181 ? -3.598 -4.080 6.430 1.00 95.94 181 TYR A C 1
ATOM 1388 O O . TYR A 1 181 ? -4.017 -3.748 7.536 1.00 95.94 181 TYR A O 1
ATOM 1396 N N . TYR A 1 182 ? -2.299 -4.230 6.171 1.00 95.94 182 TYR A N 1
ATOM 1397 C CA . TYR A 1 182 ? -1.245 -3.768 7.073 1.00 95.94 182 TYR A CA 1
ATOM 1398 C C . TYR A 1 182 ? -0.666 -2.455 6.532 1.00 95.94 182 TYR A C 1
ATOM 1400 O O . TYR A 1 182 ? -0.375 -2.334 5.340 1.00 95.94 182 TYR A O 1
ATOM 1408 N N . GLY A 1 183 ? -0.526 -1.455 7.402 1.00 95.88 183 GLY A N 1
ATOM 1409 C CA . GLY A 1 183 ? 0.048 -0.153 7.067 1.00 95.88 183 GLY A CA 1
ATOM 1410 C C . GLY A 1 183 ? 1.465 -0.028 7.614 1.00 95.88 183 GLY A C 1
ATOM 1411 O O . GLY A 1 183 ? 1.700 -0.337 8.776 1.00 95.88 183 GLY A O 1
ATOM 1412 N N . LEU A 1 184 ? 2.402 0.453 6.794 1.00 96.25 184 LEU A N 1
ATOM 1413 C CA . LEU A 1 184 ? 3.768 0.769 7.219 1.00 96.25 184 LEU A CA 1
ATOM 1414 C C . LEU A 1 184 ? 4.024 2.266 7.029 1.00 96.25 184 LEU A C 1
ATOM 1416 O O . LEU A 1 184 ? 3.954 2.775 5.909 1.00 96.25 184 LEU A O 1
ATOM 1420 N N . THR A 1 185 ? 4.347 2.969 8.112 1.00 96.19 185 THR A N 1
ATOM 1421 C CA . THR A 1 185 ? 4.798 4.367 8.066 1.00 96.19 185 THR A CA 1
ATOM 1422 C C . THR A 1 185 ? 6.326 4.427 7.994 1.00 96.19 185 THR A C 1
ATOM 1424 O O . THR A 1 185 ? 7.016 3.460 8.310 1.00 96.19 185 THR A O 1
ATOM 1427 N N . ASN A 1 186 ? 6.883 5.546 7.516 1.00 96.12 186 ASN A N 1
ATOM 1428 C CA . ASN A 1 186 ? 8.336 5.767 7.382 1.00 96.12 186 ASN A CA 1
ATOM 1429 C C . ASN A 1 186 ? 9.113 4.727 6.532 1.00 96.12 186 ASN A C 1
ATOM 1431 O O . ASN A 1 186 ? 10.344 4.710 6.548 1.00 96.12 186 ASN A O 1
ATOM 1435 N N . PHE A 1 187 ? 8.422 3.900 5.736 1.00 96.50 187 PHE A N 1
ATOM 1436 C CA . PHE A 1 187 ? 9.023 2.864 4.891 1.00 96.50 187 PHE A CA 1
ATOM 1437 C C . PHE A 1 187 ? 9.045 3.276 3.405 1.00 96.50 187 PHE A C 1
ATOM 1439 O O . PHE A 1 187 ? 8.056 3.167 2.679 1.00 96.50 187 PHE A O 1
ATOM 1446 N N . TYR A 1 188 ? 10.193 3.773 2.935 1.00 96.56 188 TYR A N 1
ATOM 1447 C CA . TYR A 1 188 ? 10.349 4.439 1.630 1.00 96.56 188 TYR A CA 1
ATOM 1448 C C . TYR A 1 188 ? 10.478 3.479 0.428 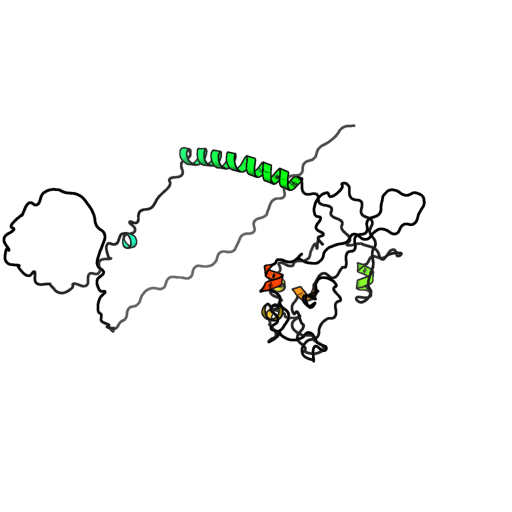1.00 96.56 188 TYR A C 1
ATOM 1450 O O . TYR A 1 188 ? 11.494 3.459 -0.274 1.00 96.56 188 TYR A O 1
ATOM 1458 N N . GLN A 1 189 ? 9.421 2.713 0.139 1.00 95.69 189 GLN A N 1
ATOM 1459 C CA . GLN A 1 189 ? 9.373 1.772 -0.997 1.00 95.69 189 GLN A CA 1
ATOM 1460 C C . GLN A 1 189 ? 9.589 2.432 -2.371 1.00 95.69 189 GLN A C 1
ATOM 1462 O O . GLN A 1 189 ? 10.014 1.777 -3.318 1.00 95.69 189 GLN A O 1
ATOM 1467 N N . ASN A 1 190 ? 9.316 3.733 -2.501 1.00 96.62 190 ASN A N 1
ATOM 1468 C CA . ASN A 1 190 ? 9.474 4.493 -3.744 1.00 96.62 190 ASN A CA 1
ATOM 1469 C C . ASN A 1 190 ? 10.929 4.904 -4.054 1.00 96.62 190 ASN A C 1
ATOM 1471 O O . ASN A 1 190 ? 11.194 5.470 -5.118 1.00 96.62 190 ASN A O 1
ATOM 1475 N N . HIS A 1 191 ? 11.890 4.638 -3.162 1.00 96.19 191 HIS A N 1
ATOM 1476 C CA . HIS A 1 191 ? 13.281 5.026 -3.374 1.00 96.19 191 HIS A CA 1
ATOM 1477 C C . HIS A 1 191 ? 13.883 4.319 -4.605 1.00 96.19 191 HIS A C 1
ATOM 1479 O O . HIS A 1 191 ? 13.880 3.093 -4.698 1.00 96.19 191 HIS A O 1
ATOM 1485 N N . ARG A 1 192 ? 14.470 5.078 -5.546 1.00 95.12 192 ARG A N 1
ATOM 1486 C CA . ARG A 1 192 ? 14.918 4.573 -6.866 1.00 95.12 192 ARG A CA 1
ATOM 1487 C C . ARG A 1 192 ? 15.797 3.317 -6.803 1.00 95.12 192 ARG A C 1
ATOM 1489 O O . ARG A 1 192 ? 15.665 2.455 -7.668 1.00 95.12 192 ARG A O 1
ATOM 1496 N N . ARG A 1 193 ? 16.705 3.211 -5.821 1.00 93.88 193 ARG A N 1
ATOM 1497 C CA . ARG A 1 193 ? 17.550 2.008 -5.655 1.00 93.88 193 ARG A CA 1
ATOM 1498 C C . ARG A 1 193 ? 16.759 0.814 -5.115 1.00 93.88 193 ARG A C 1
ATOM 1500 O O . ARG A 1 193 ? 17.015 -0.300 -5.538 1.00 93.88 193 ARG A O 1
ATOM 1507 N N . TYR A 1 194 ? 15.787 1.054 -4.235 1.00 95.75 194 TYR A N 1
ATOM 1508 C CA . TYR A 1 194 ? 14.925 0.013 -3.676 1.00 95.75 194 TYR A CA 1
ATOM 1509 C C . TYR A 1 194 ? 14.019 -0.582 -4.761 1.00 95.75 194 TYR A C 1
ATOM 1511 O O . TYR A 1 194 ? 14.067 -1.782 -4.996 1.00 95.75 194 TYR A O 1
ATOM 1519 N N . VAL A 1 195 ? 13.308 0.266 -5.519 1.00 95.94 195 VAL A N 1
ATOM 1520 C CA . VAL A 1 195 ? 12.425 -0.149 -6.632 1.00 95.94 195 VAL A CA 1
ATOM 1521 C C . VAL A 1 195 ? 13.160 -0.971 -7.699 1.00 95.94 195 VAL A C 1
ATOM 1523 O O . VAL A 1 195 ? 12.577 -1.889 -8.278 1.00 95.94 195 VAL A O 1
ATOM 1526 N N . LYS A 1 196 ? 14.431 -0.642 -7.971 1.00 94.69 196 LYS A N 1
ATOM 1527 C CA . LYS A 1 196 ? 15.277 -1.380 -8.922 1.00 94.69 196 LYS A CA 1
ATOM 1528 C C . LYS A 1 196 ? 15.808 -2.703 -8.369 1.00 94.69 196 LYS A C 1
ATOM 1530 O O . LYS A 1 196 ? 16.124 -3.569 -9.171 1.00 94.69 196 LYS A O 1
ATOM 1535 N N . SER A 1 197 ? 15.914 -2.868 -7.050 1.00 95.12 197 SER A N 1
ATOM 1536 C CA . SER A 1 197 ? 16.602 -4.008 -6.437 1.00 95.12 197 SER A CA 1
ATOM 1537 C C . SER A 1 197 ? 15.725 -5.260 -6.393 1.00 95.12 197 SER A C 1
ATOM 1539 O O . SER A 1 197 ? 15.135 -5.602 -5.365 1.00 95.12 197 SER A O 1
ATOM 1541 N N . ARG A 1 198 ? 15.623 -5.905 -7.561 1.00 92.19 198 ARG A N 1
ATOM 1542 C CA . ARG A 1 198 ? 14.954 -7.182 -7.840 1.00 92.19 198 ARG A CA 1
ATOM 1543 C C . ARG A 1 198 ? 15.422 -7.738 -9.194 1.00 92.19 198 ARG A C 1
ATOM 1545 O O . ARG A 1 198 ? 15.932 -6.989 -10.026 1.00 92.19 198 ARG A O 1
ATOM 1552 N N . ASP A 1 199 ? 15.166 -9.016 -9.455 1.00 91.94 199 ASP A N 1
ATOM 1553 C CA . ASP A 1 199 ? 15.398 -9.640 -10.764 1.00 91.94 199 ASP A CA 1
ATOM 1554 C C . ASP A 1 199 ? 14.089 -10.192 -11.350 1.00 91.94 199 ASP A C 1
ATOM 1556 O O . ASP A 1 199 ? 13.593 -11.247 -10.952 1.00 91.94 199 ASP A O 1
ATOM 1560 N N . ASP A 1 200 ? 13.534 -9.479 -12.333 1.00 91.25 200 ASP A N 1
ATOM 1561 C CA . ASP A 1 200 ? 12.292 -9.875 -13.008 1.00 91.25 200 ASP A CA 1
ATOM 1562 C C . ASP A 1 200 ? 12.434 -11.194 -13.801 1.00 91.25 200 ASP A C 1
ATOM 1564 O O . ASP A 1 200 ? 11.443 -11.893 -14.006 1.00 91.25 200 ASP A O 1
ATOM 1568 N N . THR A 1 201 ? 13.646 -11.601 -14.206 1.00 89.56 201 THR A N 1
ATOM 1569 C CA . THR A 1 201 ? 13.877 -12.892 -14.885 1.00 89.56 201 THR A CA 1
ATOM 1570 C C . THR A 1 201 ? 13.873 -14.062 -13.902 1.00 89.56 201 THR A C 1
ATOM 1572 O O . THR A 1 201 ? 13.279 -15.108 -14.183 1.00 89.56 201 THR A O 1
ATOM 1575 N N . GLN A 1 202 ? 14.440 -13.860 -12.711 1.00 89.25 202 GLN A N 1
ATOM 1576 C CA . GLN A 1 202 ? 14.380 -14.817 -11.611 1.00 89.25 202 GLN A CA 1
ATOM 1577 C C . GLN A 1 202 ? 12.935 -15.005 -11.124 1.00 89.25 202 GLN A C 1
ATOM 1579 O O . GLN A 1 202 ? 12.491 -16.139 -10.945 1.00 89.25 202 GLN A O 1
ATOM 1584 N N . LEU A 1 203 ? 12.183 -13.907 -10.987 1.00 90.19 203 LEU A N 1
ATOM 1585 C CA . LEU A 1 203 ? 10.771 -13.894 -10.581 1.00 90.19 203 LEU A CA 1
ATOM 1586 C C . LEU A 1 203 ? 9.840 -14.574 -11.609 1.00 90.19 203 LEU A C 1
ATOM 1588 O O . LEU A 1 203 ? 8.807 -15.128 -11.234 1.00 90.19 203 LEU A O 1
ATOM 1592 N N . LEU A 1 204 ? 10.241 -14.617 -12.884 1.00 90.62 204 LEU A N 1
ATOM 1593 C CA . LEU A 1 204 ? 9.611 -15.403 -13.957 1.00 90.62 204 LEU A CA 1
ATOM 1594 C C . LEU A 1 204 ? 10.022 -16.893 -13.972 1.00 90.62 204 LEU A C 1
ATOM 1596 O O . LEU A 1 204 ? 9.686 -17.610 -14.921 1.00 90.62 204 LEU A O 1
ATOM 1600 N N . GLY A 1 205 ? 10.765 -17.369 -12.970 1.00 86.94 205 GLY A N 1
ATOM 1601 C CA . GLY A 1 205 ? 11.203 -18.762 -12.867 1.00 86.94 205 GLY A CA 1
ATOM 1602 C C . GLY A 1 205 ? 12.415 -19.104 -13.740 1.00 86.94 205 GLY A C 1
ATOM 1603 O O . GLY A 1 205 ? 12.601 -20.263 -14.108 1.00 86.94 205 GLY A O 1
ATOM 1604 N N . LYS A 1 206 ? 13.254 -18.126 -14.106 1.00 84.62 206 LYS A N 1
ATOM 1605 C CA . LYS A 1 206 ? 14.467 -18.350 -14.915 1.00 84.62 206 LYS A CA 1
ATOM 1606 C C . LYS A 1 206 ? 15.733 -17.912 -14.161 1.00 84.62 206 LYS A C 1
ATOM 1608 O O . LYS A 1 206 ? 16.326 -16.899 -14.520 1.00 84.62 206 LYS A O 1
ATOM 1613 N N . PRO A 1 207 ? 16.171 -18.658 -13.126 1.00 72.00 207 PRO A N 1
ATOM 1614 C CA . PRO A 1 207 ? 17.348 -18.322 -12.322 1.00 72.00 207 PRO A CA 1
ATOM 1615 C C . PRO A 1 207 ? 18.643 -18.645 -13.087 1.00 72.00 207 PRO A C 1
ATOM 1617 O O . PRO A 1 207 ? 19.310 -19.637 -12.805 1.00 72.00 207 PRO A O 1
ATOM 1620 N N . LEU A 1 208 ? 18.962 -17.846 -14.108 1.00 63.38 208 LEU A N 1
ATOM 1621 C CA . LEU A 1 208 ? 20.059 -18.130 -15.039 1.00 63.38 208 LEU A CA 1
ATOM 1622 C C . LEU A 1 208 ? 21.313 -17.276 -14.799 1.00 63.38 208 LEU A C 1
ATOM 1624 O O . LEU A 1 208 ? 22.401 -17.735 -15.134 1.00 63.38 208 LEU A O 1
ATOM 1628 N N . GLN A 1 209 ? 21.190 -16.067 -14.238 1.00 65.44 209 GLN A N 1
ATOM 1629 C CA . GLN A 1 209 ? 22.309 -15.148 -13.969 1.00 65.44 209 GLN A CA 1
ATOM 1630 C C . GLN A 1 209 ? 22.019 -14.265 -12.742 1.00 65.44 209 GLN A C 1
ATOM 1632 O O . GLN A 1 209 ? 20.869 -14.123 -12.340 1.00 65.44 209 GLN A O 1
ATOM 1637 N N . THR A 1 210 ? 23.053 -13.668 -12.144 1.00 65.50 210 THR A N 1
ATOM 1638 C CA . THR A 1 210 ? 22.921 -12.681 -11.057 1.00 65.50 210 THR A CA 1
ATOM 1639 C C . THR A 1 210 ? 22.846 -11.262 -11.622 1.00 65.50 210 THR A C 1
ATOM 1641 O O . THR A 1 210 ? 23.831 -10.778 -12.184 1.00 65.50 210 THR A O 1
ATOM 1644 N N . ASN A 1 211 ? 21.714 -10.574 -11.452 1.00 74.50 211 ASN A N 1
ATOM 1645 C CA . ASN A 1 211 ? 21.585 -9.167 -11.836 1.00 74.50 211 ASN A CA 1
ATOM 1646 C C . ASN A 1 211 ? 22.299 -8.231 -10.834 1.00 74.50 211 ASN A C 1
ATOM 1648 O O . ASN A 1 211 ? 22.045 -8.293 -9.631 1.00 74.50 211 ASN A O 1
ATOM 1652 N N . LEU A 1 212 ? 23.120 -7.304 -11.343 1.00 82.75 212 LEU A N 1
ATOM 1653 C CA . LEU A 1 212 ? 23.768 -6.234 -10.569 1.00 82.75 212 LEU A CA 1
ATOM 1654 C C . LEU A 1 212 ? 22.770 -5.299 -9.863 1.00 82.75 212 LEU A C 1
ATOM 1656 O O . LEU A 1 212 ? 23.108 -4.731 -8.827 1.00 82.75 212 LEU A O 1
ATOM 1660 N N . ASP A 1 213 ? 21.542 -5.134 -10.375 1.00 89.19 213 ASP A N 1
ATOM 1661 C CA . ASP A 1 213 ? 20.518 -4.337 -9.678 1.00 89.19 213 ASP A CA 1
ATOM 1662 C C . ASP A 1 213 ? 20.140 -4.945 -8.302 1.00 89.19 213 ASP A C 1
ATOM 1664 O O . ASP A 1 213 ? 19.711 -4.210 -7.410 1.00 89.19 213 ASP A O 1
ATOM 1668 N N . CYS A 1 214 ? 20.320 -6.259 -8.087 1.00 89.69 214 CYS A N 1
ATOM 1669 C CA . CYS A 1 214 ? 20.024 -6.919 -6.807 1.00 89.69 214 CYS A CA 1
ATOM 1670 C C . CYS A 1 214 ? 21.054 -6.640 -5.693 1.00 89.69 214 CYS A C 1
ATOM 1672 O O . CYS A 1 214 ? 20.767 -6.966 -4.542 1.00 89.69 214 CYS A O 1
ATOM 1674 N N . GLU A 1 215 ? 22.218 -6.049 -5.981 1.00 89.94 215 GLU A N 1
ATOM 1675 C CA . GLU A 1 215 ? 23.262 -5.776 -4.977 1.00 89.94 215 GLU A CA 1
ATOM 1676 C C . GLU A 1 215 ? 22.768 -4.851 -3.837 1.00 89.94 215 GLU A C 1
ATOM 1678 O O . GLU A 1 215 ? 22.057 -3.874 -4.101 1.00 89.94 215 GLU A O 1
ATOM 1683 N N . PRO A 1 216 ? 23.130 -5.106 -2.559 1.00 91.25 216 PRO A N 1
ATOM 1684 C CA . PRO A 1 216 ? 24.028 -6.159 -2.054 1.00 91.25 216 PRO A CA 1
ATOM 1685 C C . PRO A 1 216 ? 23.352 -7.530 -1.827 1.00 91.25 216 PRO A C 1
ATOM 1687 O O . PRO A 1 216 ? 23.971 -8.459 -1.321 1.00 91.25 216 PRO A O 1
ATOM 1690 N N . PHE A 1 217 ? 22.067 -7.668 -2.154 1.00 91.25 217 PHE A N 1
ATOM 1691 C CA . PHE A 1 217 ? 21.241 -8.849 -1.872 1.00 91.25 217 PHE A CA 1
ATOM 1692 C C . PHE A 1 217 ? 21.185 -9.834 -3.053 1.00 91.25 217 PHE A C 1
ATOM 1694 O O . PHE A 1 217 ? 20.183 -10.527 -3.240 1.00 91.25 217 PHE A O 1
ATOM 1701 N N . ALA A 1 218 ? 22.233 -9.872 -3.881 1.00 88.75 218 ALA A N 1
ATOM 1702 C CA . ALA A 1 218 ? 22.339 -10.775 -5.027 1.00 88.75 218 ALA A CA 1
ATOM 1703 C C . ALA A 1 218 ? 22.831 -12.176 -4.622 1.00 88.75 218 ALA A C 1
ATOM 1705 O O . ALA A 1 218 ? 22.355 -13.178 -5.161 1.00 88.75 218 ALA A O 1
ATOM 1706 N N . GLN A 1 219 ? 23.764 -12.255 -3.668 1.00 87.94 219 GLN A N 1
ATOM 1707 C CA . GLN A 1 219 ? 24.421 -13.490 -3.231 1.00 87.94 219 GLN A CA 1
ATOM 1708 C C . GLN A 1 219 ? 24.599 -13.510 -1.707 1.00 87.94 219 GLN A C 1
ATOM 1710 O O . GLN A 1 219 ? 24.744 -12.466 -1.077 1.00 87.94 219 GLN A O 1
ATOM 1715 N N . ASP A 1 220 ? 24.609 -14.700 -1.106 1.00 87.06 220 ASP A N 1
ATOM 1716 C CA . ASP A 1 220 ? 24.954 -14.878 0.306 1.00 87.06 220 ASP A CA 1
ATOM 1717 C C . ASP A 1 220 ? 26.474 -14.692 0.494 1.00 87.06 220 ASP A C 1
ATOM 1719 O O . ASP A 1 220 ? 27.249 -15.502 -0.031 1.00 87.06 220 ASP A O 1
ATOM 1723 N N . PRO A 1 221 ? 26.929 -13.685 1.270 1.00 86.06 221 PRO A N 1
ATOM 1724 C CA . PRO A 1 221 ? 28.349 -13.371 1.430 1.00 86.06 221 PRO A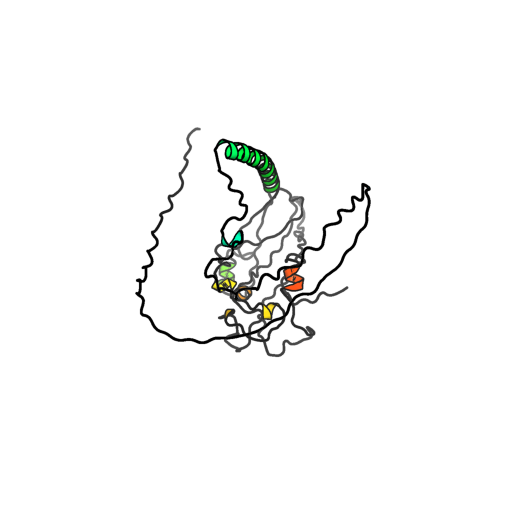 CA 1
ATOM 1725 C C . PRO A 1 221 ? 29.161 -14.482 2.113 1.00 86.06 221 PRO A C 1
ATOM 1727 O O . PRO A 1 221 ? 30.388 -14.443 2.072 1.00 86.06 221 PRO A O 1
ATOM 1730 N N . LYS A 1 222 ? 28.513 -15.469 2.752 1.00 88.50 222 LYS A N 1
ATOM 1731 C CA . LYS A 1 222 ? 29.193 -16.604 3.399 1.00 88.50 222 LYS A CA 1
ATOM 1732 C C . LYS A 1 222 ? 29.370 -17.809 2.483 1.00 88.50 222 LYS A C 1
ATOM 1734 O O . LYS A 1 222 ? 30.302 -18.581 2.689 1.00 88.50 222 LYS A O 1
ATOM 1739 N N . THR A 1 223 ? 28.467 -18.008 1.522 1.00 86.88 223 THR A N 1
ATOM 1740 C CA . THR A 1 223 ? 28.454 -19.213 0.673 1.00 86.88 223 THR A CA 1
ATOM 1741 C C . THR A 1 223 ? 28.707 -18.940 -0.806 1.00 86.88 223 THR A C 1
ATOM 1743 O O . THR A 1 223 ? 28.908 -19.896 -1.553 1.00 86.88 223 THR A O 1
ATOM 1746 N N . GLY A 1 2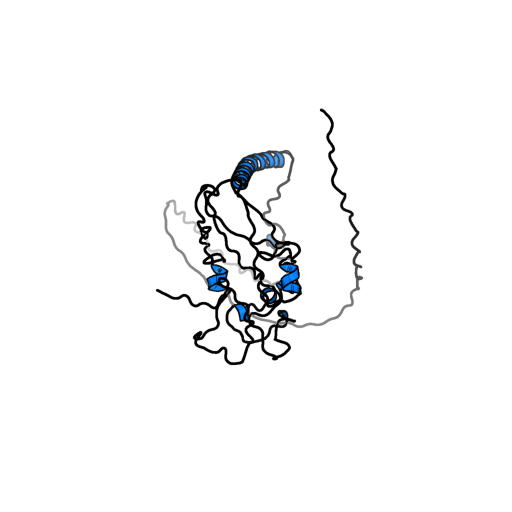24 ? 28.694 -17.674 -1.243 1.00 83.50 224 GLY A N 1
ATOM 1747 C CA . GLY A 1 224 ? 28.843 -17.291 -2.653 1.00 83.50 224 GLY A CA 1
ATOM 1748 C C . GLY A 1 224 ? 27.685 -17.759 -3.542 1.00 83.50 224 GLY A C 1
ATOM 1749 O O . GLY A 1 224 ? 27.810 -17.786 -4.763 1.00 83.50 224 GLY A O 1
ATOM 1750 N N . LYS A 1 225 ? 26.566 -18.185 -2.943 1.00 85.38 225 LYS A N 1
ATOM 1751 C CA . LYS A 1 225 ? 25.395 -18.679 -3.672 1.00 85.38 225 LYS A CA 1
ATOM 1752 C C . LYS A 1 225 ? 24.425 -17.537 -3.963 1.00 85.38 225 LYS A C 1
ATOM 1754 O O . LYS A 1 225 ? 24.152 -16.761 -3.045 1.00 85.38 225 LYS A O 1
ATOM 1759 N N . PRO A 1 226 ? 23.842 -17.448 -5.173 1.00 85.25 226 PRO A N 1
ATOM 1760 C CA . PRO A 1 226 ? 22.746 -16.525 -5.444 1.00 85.25 226 PRO A CA 1
ATOM 1761 C C . PRO A 1 226 ? 21.592 -16.694 -4.447 1.00 85.25 226 PRO A C 1
ATOM 1763 O O . PRO A 1 226 ? 21.219 -17.811 -4.073 1.00 85.25 226 PRO A O 1
ATOM 1766 N N . ILE A 1 227 ? 21.014 -15.568 -4.035 1.00 86.94 227 ILE A N 1
ATOM 1767 C CA . ILE A 1 227 ? 19.809 -15.522 -3.202 1.00 86.94 227 ILE A CA 1
ATOM 1768 C C . ILE A 1 227 ? 18.588 -15.607 -4.126 1.00 86.94 227 ILE A C 1
ATOM 1770 O O . ILE A 1 227 ? 18.567 -15.007 -5.202 1.00 86.94 227 ILE A O 1
ATOM 1774 N N . ALA A 1 228 ? 17.572 -16.373 -3.729 1.00 88.94 228 ALA A N 1
ATOM 1775 C CA . ALA A 1 228 ? 16.344 -16.541 -4.501 1.00 88.94 228 ALA A CA 1
ATOM 1776 C C . ALA A 1 228 ? 15.103 -16.420 -3.595 1.00 88.94 228 ALA A C 1
ATOM 1778 O O . ALA A 1 228 ? 14.913 -17.294 -2.743 1.00 88.94 228 ALA A O 1
ATOM 1779 N N . PRO A 1 229 ? 14.236 -15.403 -3.788 1.00 91.94 229 PRO A N 1
ATOM 1780 C CA . PRO A 1 229 ? 14.395 -14.241 -4.681 1.00 91.94 229 PRO A CA 1
ATOM 1781 C C . PRO A 1 229 ? 15.448 -13.222 -4.190 1.00 91.94 229 PRO A C 1
ATOM 1783 O O . PRO A 1 229 ? 15.586 -13.019 -2.987 1.00 91.94 229 PRO A O 1
ATOM 1786 N N . CYS A 1 230 ? 16.174 -12.571 -5.108 1.00 90.88 230 CYS A N 1
ATOM 1787 C CA . CYS A 1 230 ? 17.190 -11.558 -4.793 1.00 90.88 230 CYS A CA 1
ATOM 1788 C C . CYS A 1 230 ? 16.624 -10.135 -4.665 1.00 90.88 230 CYS A C 1
ATOM 1790 O O . CYS A 1 230 ? 15.543 -9.818 -5.170 1.00 90.88 230 CYS A O 1
ATOM 1792 N N . GLY A 1 231 ? 17.415 -9.255 -4.043 1.00 93.62 231 GLY A N 1
ATOM 1793 C CA . GLY A 1 231 ? 17.163 -7.814 -4.006 1.00 93.62 231 GLY A CA 1
ATOM 1794 C C . GLY A 1 231 ? 16.483 -7.301 -2.731 1.00 93.62 231 GLY A C 1
ATOM 1795 O O . GLY A 1 231 ? 15.899 -8.049 -1.943 1.00 93.62 231 GLY A O 1
ATOM 1796 N N . ALA A 1 232 ? 16.570 -5.986 -2.518 1.00 94.44 232 ALA A N 1
ATOM 1797 C CA . ALA A 1 232 ? 16.124 -5.329 -1.289 1.00 94.44 232 ALA A CA 1
ATOM 1798 C C . ALA A 1 232 ? 14.618 -5.492 -1.019 1.00 94.44 232 ALA A C 1
ATOM 1800 O O . ALA A 1 232 ? 14.217 -5.587 0.142 1.00 94.44 232 ALA A O 1
ATOM 1801 N N . ILE A 1 233 ? 13.794 -5.554 -2.074 1.00 94.75 233 ILE A N 1
ATOM 1802 C CA . ILE A 1 233 ? 12.334 -5.707 -1.961 1.00 94.75 233 ILE A CA 1
ATOM 1803 C C . ILE A 1 233 ? 11.984 -7.056 -1.322 1.00 94.75 233 ILE A C 1
ATOM 1805 O O . ILE A 1 233 ? 11.184 -7.112 -0.395 1.00 94.75 233 ILE A O 1
ATOM 1809 N N . ALA A 1 234 ? 12.623 -8.135 -1.779 1.00 93.69 234 ALA A N 1
ATOM 1810 C CA . ALA A 1 234 ? 12.430 -9.472 -1.227 1.00 93.69 234 ALA A CA 1
ATOM 1811 C C . ALA A 1 234 ? 13.009 -9.606 0.190 1.00 93.69 234 ALA A C 1
ATOM 1813 O O . ALA A 1 234 ? 12.384 -10.202 1.064 1.00 93.69 234 ALA A O 1
ATOM 1814 N N . ASN A 1 235 ? 14.189 -9.024 0.430 1.00 93.56 235 ASN A N 1
ATOM 1815 C CA . ASN A 1 235 ? 14.874 -9.106 1.721 1.00 93.56 235 ASN A CA 1
ATOM 1816 C C . ASN A 1 235 ? 14.146 -8.354 2.856 1.00 93.56 235 ASN A C 1
ATOM 1818 O O . ASN A 1 235 ? 14.352 -8.668 4.023 1.00 93.56 235 ASN A O 1
ATOM 1822 N N . SER A 1 236 ? 13.311 -7.365 2.526 1.00 94.50 236 SER A N 1
ATOM 1823 C CA . SER A 1 236 ? 12.531 -6.563 3.487 1.00 94.50 236 SER A CA 1
ATOM 1824 C C . SER A 1 236 ? 11.025 -6.845 3.417 1.00 94.50 236 SER A C 1
ATOM 1826 O O . SER A 1 236 ? 10.203 -5.955 3.632 1.00 94.50 236 SER A O 1
ATOM 1828 N N . ILE A 1 237 ? 10.660 -8.090 3.097 1.00 94.00 237 ILE A N 1
ATOM 1829 C CA . ILE A 1 237 ? 9.271 -8.544 3.130 1.00 94.00 237 ILE A CA 1
ATOM 1830 C C . ILE A 1 237 ? 8.689 -8.451 4.548 1.00 94.00 237 ILE A C 1
ATOM 1832 O O . ILE A 1 237 ? 9.329 -8.829 5.528 1.00 94.00 237 ILE A O 1
ATOM 1836 N N . PHE A 1 238 ? 7.452 -7.966 4.639 1.00 94.06 238 PHE A N 1
ATOM 1837 C CA . PHE A 1 238 ? 6.675 -7.956 5.874 1.00 94.06 238 PHE A CA 1
ATOM 1838 C C . PHE A 1 238 ? 6.363 -9.393 6.321 1.00 94.06 238 PHE A C 1
ATOM 1840 O O . PHE A 1 238 ? 5.903 -10.204 5.516 1.00 94.06 238 PHE A O 1
ATOM 1847 N N . ASN A 1 239 ? 6.639 -9.711 7.587 1.00 92.38 239 ASN A N 1
ATOM 1848 C CA . ASN A 1 239 ? 6.651 -11.081 8.106 1.00 92.38 239 ASN A CA 1
ATOM 1849 C C . ASN A 1 239 ? 5.790 -11.306 9.363 1.00 92.38 239 ASN A C 1
ATOM 1851 O O . ASN A 1 239 ? 5.829 -12.407 9.919 1.00 92.38 239 ASN A O 1
ATOM 1855 N N . ASP A 1 240 ? 4.998 -10.322 9.798 1.00 93.00 240 ASP A N 1
ATOM 1856 C CA . ASP A 1 240 ? 4.042 -10.533 10.888 1.00 93.00 240 ASP A CA 1
ATOM 1857 C C . ASP A 1 240 ? 2.885 -11.431 10.431 1.00 93.00 240 ASP A C 1
ATOM 1859 O O . ASP A 1 240 ? 2.402 -11.353 9.300 1.00 93.00 240 ASP A O 1
ATOM 1863 N N . THR A 1 241 ? 2.394 -12.274 11.340 1.00 92.94 241 THR A N 1
ATOM 1864 C CA . THR A 1 241 ? 1.214 -13.118 11.107 1.00 92.94 241 THR A CA 1
ATOM 1865 C C . THR A 1 241 ? 0.043 -12.599 11.930 1.00 92.94 241 THR A C 1
ATOM 1867 O O . THR A 1 241 ? 0.010 -12.752 13.151 1.00 92.94 241 THR A O 1
ATOM 1870 N N . LEU A 1 242 ? -0.937 -11.996 11.259 1.00 93.38 242 LEU A N 1
ATOM 1871 C CA . LEU A 1 242 ? -2.149 -11.481 11.894 1.00 93.38 242 LEU A CA 1
ATOM 1872 C C . LEU A 1 242 ? -3.171 -12.613 12.093 1.00 93.38 242 LEU A C 1
ATOM 1874 O O . LEU A 1 242 ? -3.337 -13.485 11.242 1.00 93.38 242 LEU A O 1
ATOM 1878 N N . THR A 1 243 ? -3.880 -12.621 13.223 1.00 92.81 243 THR A N 1
ATOM 1879 C CA . THR A 1 243 ? -4.973 -13.572 13.491 1.00 92.81 243 THR A CA 1
ATOM 1880 C C . THR A 1 243 ? -6.089 -12.869 14.245 1.00 92.81 243 THR A C 1
ATOM 1882 O O . THR A 1 243 ? -5.939 -12.521 15.415 1.00 92.81 243 THR A O 1
ATOM 1885 N N . LEU A 1 244 ? -7.224 -12.683 13.576 1.00 92.81 244 LEU A N 1
ATOM 1886 C CA . LEU A 1 244 ? -8.411 -12.078 14.165 1.00 92.81 244 LEU A CA 1
ATOM 1887 C C . LEU A 1 244 ? -9.222 -13.130 14.929 1.00 92.81 244 LEU A C 1
ATOM 1889 O O . LEU A 1 244 ? -9.457 -14.238 14.440 1.00 92.81 244 LEU A O 1
ATOM 1893 N N . LYS A 1 245 ? -9.671 -12.773 16.134 1.00 91.81 245 LYS A N 1
ATOM 1894 C CA . LYS A 1 245 ? -10.589 -13.590 16.930 1.00 91.81 245 LYS A CA 1
ATOM 1895 C C . LYS A 1 245 ? -11.763 -12.746 17.399 1.00 91.81 245 LYS A C 1
ATOM 1897 O O . LYS A 1 245 ? -11.566 -11.690 17.996 1.00 91.81 245 LYS A O 1
ATOM 1902 N N . TYR A 1 246 ? -12.971 -13.225 17.143 1.00 89.56 246 TYR A N 1
ATOM 1903 C CA . TYR A 1 246 ? -14.199 -12.611 17.615 1.00 89.56 246 TYR A CA 1
ATOM 1904 C C . TYR A 1 246 ? -14.509 -13.084 19.038 1.00 89.56 246 TYR A C 1
ATOM 1906 O O . TYR A 1 246 ? -14.362 -14.265 19.364 1.00 89.56 246 TYR A O 1
ATOM 1914 N N . ARG A 1 247 ? -14.946 -12.152 19.887 1.00 84.88 247 ARG A N 1
ATOM 1915 C CA . ARG A 1 247 ? -15.405 -12.423 21.249 1.00 84.88 247 ARG A CA 1
ATOM 1916 C C . ARG A 1 247 ? -16.788 -11.812 21.423 1.00 84.88 247 ARG A C 1
ATOM 1918 O O . ARG A 1 247 ? -16.938 -10.596 21.317 1.00 84.88 247 ARG A O 1
ATOM 1925 N N . HIS A 1 248 ? -17.773 -12.653 21.708 1.00 78.19 248 HIS A N 1
ATOM 1926 C CA . HIS A 1 248 ? -19.142 -12.208 21.923 1.00 78.19 248 HIS A CA 1
ATOM 1927 C C . HIS A 1 248 ? -19.250 -11.344 23.196 1.00 78.19 248 HIS A C 1
ATOM 1929 O O . HIS A 1 248 ? -18.533 -11.568 24.175 1.00 78.19 248 HIS A O 1
ATOM 1935 N N . LYS A 1 249 ? -20.120 -10.322 23.181 1.00 68.50 249 LYS A N 1
ATOM 1936 C CA . LYS A 1 249 ? -20.303 -9.402 24.325 1.00 68.50 249 LYS A CA 1
ATOM 1937 C C . LYS A 1 249 ? -21.169 -9.996 25.443 1.00 68.50 249 LYS A C 1
ATOM 1939 O O . LYS A 1 249 ? -21.087 -9.520 26.571 1.00 68.50 249 LYS A O 1
ATOM 1944 N N . GLN A 1 250 ? -21.969 -11.021 25.151 1.00 59.22 250 GLN A N 1
ATOM 1945 C CA . GLN A 1 250 ? -22.672 -11.805 26.165 1.00 59.22 250 GLN A CA 1
ATOM 1946 C C . GLN A 1 250 ? -21.931 -13.119 26.397 1.00 59.22 250 GLN A C 1
ATOM 1948 O O . GLN A 1 250 ? -21.871 -13.937 25.487 1.00 59.22 250 GLN A O 1
ATOM 1953 N N . GLU A 1 251 ? -21.400 -13.302 27.606 1.00 53.72 251 GLU A N 1
ATOM 1954 C CA . GLU A 1 251 ? -21.934 -14.287 28.559 1.00 53.72 251 GLU A CA 1
ATOM 1955 C C . GLU A 1 251 ? -21.308 -14.097 29.950 1.00 53.72 251 GLU A C 1
ATOM 1957 O O . GLU A 1 251 ? -20.137 -13.740 30.082 1.00 53.72 251 GLU A O 1
ATOM 1962 N N . GLN A 1 252 ? -22.113 -14.271 31.004 1.00 54.31 252 GLN A N 1
ATOM 1963 C CA . GLN A 1 252 ? -21.680 -14.055 32.395 1.00 54.31 252 GLN A CA 1
ATOM 1964 C C . GLN A 1 252 ? -21.117 -15.319 33.067 1.00 54.31 252 GLN A C 1
ATOM 1966 O O . GLN A 1 252 ? -20.472 -15.199 34.104 1.00 54.31 252 GLN A O 1
ATOM 1971 N N . ASN A 1 253 ? -21.333 -16.507 32.489 1.00 58.28 253 ASN A N 1
ATOM 1972 C CA . ASN A 1 253 ? -21.026 -17.803 33.105 1.00 58.28 253 ASN A CA 1
ATOM 1973 C C . ASN A 1 253 ? -20.426 -18.791 32.087 1.00 58.28 253 ASN A C 1
ATOM 1975 O O . ASN A 1 253 ? -21.101 -19.720 31.656 1.00 58.28 253 ASN A O 1
ATOM 1979 N N . GLY A 1 254 ? -19.156 -18.622 31.721 1.00 49.94 254 GLY A N 1
ATOM 1980 C CA . GLY A 1 254 ? -18.471 -19.592 30.864 1.00 49.94 254 GLY A CA 1
ATOM 1981 C C . GLY A 1 254 ? -17.202 -19.038 30.233 1.00 49.94 254 GLY A C 1
ATOM 1982 O O . GLY A 1 254 ? -17.185 -17.923 29.718 1.00 49.94 254 GLY A O 1
ATOM 1983 N N . ILE A 1 255 ? -16.120 -19.815 30.282 1.00 58.72 255 ILE A N 1
ATOM 1984 C CA . ILE A 1 255 ? -14.878 -19.510 29.565 1.00 58.72 255 ILE A CA 1
ATOM 1985 C C . ILE A 1 255 ? -14.998 -20.145 28.176 1.00 58.72 255 ILE A C 1
ATOM 1987 O O . ILE A 1 255 ? -14.409 -21.192 27.922 1.00 58.72 255 ILE A O 1
ATOM 1991 N N . GLU A 1 256 ? -15.790 -19.540 27.289 1.00 63.75 256 GLU A N 1
ATOM 1992 C CA . GLU A 1 256 ? -15.709 -19.881 25.868 1.00 63.75 256 GLU A CA 1
ATOM 1993 C C . GLU A 1 256 ? -14.502 -19.185 25.231 1.00 63.75 256 GLU A C 1
ATOM 1995 O O . GLU A 1 256 ? -14.286 -17.974 25.380 1.00 63.75 256 GLU A O 1
ATOM 2000 N N . ASP A 1 257 ? -13.684 -19.975 24.535 1.00 73.44 257 ASP A N 1
ATOM 2001 C CA . ASP A 1 257 ? -12.517 -19.475 23.818 1.00 73.44 257 ASP A CA 1
ATOM 2002 C C . ASP A 1 257 ? -12.949 -18.603 22.624 1.00 73.44 257 ASP A C 1
ATOM 2004 O O . ASP A 1 257 ? -13.890 -18.941 21.902 1.00 73.44 257 ASP A O 1
ATOM 2008 N N . 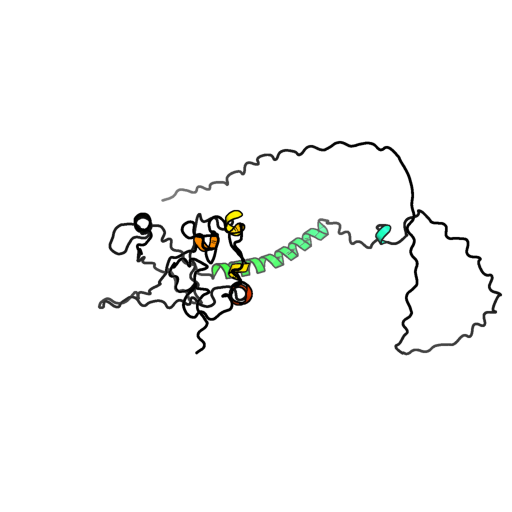PRO A 1 258 ? -12.259 -17.478 22.358 1.00 82.88 258 PRO A N 1
ATOM 2009 C CA . PRO A 1 258 ? -12.667 -16.553 21.310 1.00 82.88 258 PRO A CA 1
ATOM 2010 C C . PRO A 1 258 ? -12.540 -17.199 19.923 1.00 82.88 258 PRO A C 1
ATOM 2012 O O . PRO A 1 258 ? -11.454 -17.621 19.506 1.00 82.88 258 PRO A O 1
ATOM 2015 N N . THR A 1 259 ? -13.659 -17.236 19.200 1.00 88.94 259 THR A N 1
ATOM 2016 C CA . THR A 1 259 ? -13.789 -17.844 17.869 1.00 88.94 259 THR A CA 1
ATOM 2017 C C . THR A 1 259 ? -12.842 -17.204 16.852 1.00 88.94 259 THR A C 1
ATOM 2019 O O . THR A 1 259 ? -12.748 -15.981 16.754 1.00 88.94 259 THR A O 1
ATOM 2022 N N . VAL A 1 260 ? -12.112 -18.016 16.084 1.00 91.00 260 VAL A N 1
ATOM 2023 C CA . VAL A 1 260 ? -11.170 -17.513 15.071 1.00 91.00 260 VAL A CA 1
ATOM 2024 C C . VAL A 1 260 ? -11.942 -17.055 13.835 1.00 91.00 260 VAL A C 1
ATOM 2026 O O . VAL A 1 260 ? -12.701 -17.828 13.253 1.00 91.00 260 VAL A O 1
ATOM 2029 N N . VAL A 1 261 ? -11.717 -15.813 13.404 1.00 92.00 261 VAL A N 1
ATOM 2030 C CA . VAL A 1 261 ? -12.295 -15.295 12.160 1.00 92.00 261 VAL A CA 1
ATOM 2031 C C . VAL A 1 261 ? -11.527 -15.900 10.987 1.00 92.00 261 VAL A C 1
ATOM 2033 O O . VAL A 1 261 ? -10.320 -15.691 10.846 1.00 92.00 261 VAL A O 1
ATOM 2036 N N . LYS A 1 262 ? -12.218 -16.670 10.141 1.00 92.00 262 LYS A N 1
ATOM 2037 C CA . LYS A 1 262 ? -11.612 -17.301 8.964 1.00 92.00 262 LYS A CA 1
ATOM 2038 C C . LYS A 1 262 ? -11.294 -16.242 7.906 1.00 92.00 262 LYS A C 1
ATOM 2040 O O . LYS A 1 262 ? -12.192 -15.759 7.224 1.00 92.00 262 LYS A O 1
ATOM 2045 N N . MET A 1 263 ? -10.013 -15.928 7.747 1.00 91.00 263 MET A N 1
ATOM 2046 C CA . MET A 1 263 ? -9.514 -15.055 6.682 1.00 91.00 263 MET A CA 1
ATOM 2047 C C . MET A 1 263 ? -9.149 -15.874 5.437 1.00 91.00 263 MET A C 1
ATOM 2049 O O . MET A 1 263 ? -8.666 -17.004 5.547 1.00 91.00 263 MET A O 1
ATOM 2053 N N . LEU A 1 264 ? -9.383 -15.303 4.255 1.00 91.81 264 LEU A N 1
ATOM 2054 C CA . LEU A 1 264 ? -8.937 -15.857 2.978 1.00 91.81 264 LEU A CA 1
ATOM 2055 C C . LEU A 1 264 ? -7.631 -15.175 2.564 1.00 91.81 264 LEU A C 1
ATOM 2057 O O . LEU A 1 264 ? -7.554 -13.951 2.518 1.00 91.81 264 LEU A O 1
ATOM 2061 N N . PHE A 1 265 ? -6.618 -15.980 2.251 1.00 88.81 265 PHE A N 1
ATOM 2062 C CA . PHE A 1 265 ? -5.318 -15.512 1.755 1.00 88.81 265 PHE A CA 1
ATOM 2063 C C . PHE A 1 265 ? -5.124 -15.814 0.260 1.00 88.81 265 PHE A C 1
ATOM 2065 O O . PHE A 1 265 ? -4.157 -15.362 -0.353 1.00 88.81 265 PHE A O 1
ATOM 2072 N N . ASP A 1 266 ? -6.045 -16.560 -0.359 1.00 88.00 266 ASP A N 1
ATOM 2073 C CA . ASP A 1 266 ? -6.033 -16.784 -1.797 1.00 88.00 266 ASP A CA 1
ATOM 2074 C C . ASP A 1 266 ? -6.587 -15.571 -2.557 1.00 88.00 266 ASP A C 1
ATOM 2076 O O . ASP A 1 266 ? -7.313 -14.733 -2.034 1.00 88.00 266 ASP A O 1
ATOM 2080 N N . LYS A 1 267 ? -6.223 -15.468 -3.837 1.00 89.06 267 LYS A N 1
ATOM 2081 C CA . LYS A 1 267 ? -6.724 -14.459 -4.791 1.00 89.06 267 LYS A CA 1
ATOM 2082 C C . LYS A 1 267 ? -6.467 -12.973 -4.467 1.00 89.06 267 LYS A C 1
ATOM 2084 O O . LYS A 1 267 ? -6.725 -12.168 -5.359 1.00 89.06 267 LYS A O 1
ATOM 2089 N N . ILE A 1 268 ? -5.845 -12.628 -3.335 1.00 92.88 268 ILE A N 1
ATOM 2090 C CA . ILE A 1 268 ? -5.496 -11.248 -2.925 1.00 92.88 268 ILE A CA 1
ATOM 2091 C C . ILE A 1 268 ? -4.607 -10.483 -3.925 1.00 92.88 268 ILE A C 1
ATOM 2093 O O . ILE A 1 268 ? -4.660 -9.260 -4.004 1.00 92.88 268 ILE A O 1
ATOM 2097 N N . ALA A 1 269 ? -3.789 -11.188 -4.713 1.00 93.62 269 ALA A N 1
ATOM 2098 C CA . ALA A 1 269 ? -2.906 -10.583 -5.710 1.00 93.62 269 ALA A CA 1
ATOM 2099 C C . ALA A 1 269 ? -3.564 -10.469 -7.098 1.00 93.62 269 ALA A C 1
ATOM 2101 O O . ALA A 1 269 ? -4.343 -11.339 -7.515 1.00 93.62 269 ALA A O 1
ATOM 2102 N N . TRP A 1 270 ? -3.167 -9.443 -7.862 1.00 93.94 270 TRP A N 1
ATOM 2103 C CA . TRP A 1 270 ? -3.655 -9.191 -9.221 1.00 93.94 270 TRP A CA 1
ATOM 2104 C C . TRP A 1 270 ? -3.597 -10.451 -10.113 1.00 93.94 270 TRP A C 1
ATOM 2106 O O . TRP A 1 270 ? -2.596 -11.178 -10.102 1.00 93.94 270 TRP A O 1
ATOM 2116 N N . PRO A 1 271 ? -4.629 -10.728 -10.937 1.00 94.56 271 PRO A N 1
ATOM 2117 C CA . PRO A 1 271 ? -4.650 -11.917 -11.794 1.00 94.56 271 PRO A CA 1
ATOM 2118 C C . PRO A 1 271 ? -3.532 -11.964 -12.850 1.00 94.56 271 PRO A C 1
ATOM 2120 O O . PRO A 1 271 ? -3.203 -13.041 -13.350 1.00 94.56 271 PRO A O 1
ATOM 2123 N N . THR A 1 272 ? -2.959 -10.815 -13.215 1.00 94.88 272 THR A N 1
ATOM 2124 C CA . THR A 1 272 ? -1.761 -10.696 -14.064 1.00 94.88 272 THR A CA 1
ATOM 2125 C C . THR A 1 272 ? -0.509 -11.158 -13.330 1.00 94.88 272 THR A C 1
ATOM 2127 O O . THR A 1 272 ? 0.272 -11.940 -13.873 1.00 94.88 272 THR A O 1
ATOM 2130 N N . ASP A 1 273 ? -0.355 -10.733 -12.078 1.00 93.50 273 ASP A N 1
ATOM 2131 C CA . ASP A 1 273 ? 0.818 -11.033 -11.266 1.00 93.50 273 ASP A CA 1
ATOM 2132 C C . ASP A 1 273 ? 0.903 -12.540 -10.998 1.00 93.50 273 ASP A C 1
ATOM 2134 O O . ASP A 1 273 ? 1.935 -13.153 -11.266 1.00 93.50 273 ASP A O 1
ATOM 2138 N N . ARG A 1 274 ? -0.225 -13.164 -10.627 1.00 91.00 274 ARG A N 1
ATOM 2139 C CA . ARG A 1 274 ? -0.322 -14.612 -10.360 1.00 91.00 274 ARG A CA 1
ATOM 2140 C C . ARG A 1 274 ? -0.165 -15.531 -11.577 1.00 91.00 274 ARG A C 1
ATOM 2142 O O . ARG A 1 274 ? 0.154 -16.699 -11.397 1.00 91.00 274 ARG A O 1
ATOM 2149 N N . ARG A 1 275 ? -0.462 -15.067 -12.800 1.00 89.69 275 ARG A N 1
ATOM 2150 C CA . ARG A 1 275 ? -0.499 -15.934 -14.006 1.00 89.69 275 ARG A CA 1
ATOM 2151 C C . ARG A 1 275 ? 0.619 -15.662 -15.009 1.00 89.69 275 ARG A C 1
ATOM 2153 O O . ARG A 1 275 ? 0.960 -16.544 -15.802 1.00 89.69 275 ARG A O 1
ATOM 2160 N N . VAL A 1 276 ? 1.165 -14.448 -15.019 1.00 91.50 276 VAL A N 1
ATOM 2161 C CA . VAL A 1 276 ? 2.105 -13.984 -16.050 1.00 91.50 276 VAL A CA 1
ATOM 2162 C C . VAL A 1 276 ? 3.441 -13.579 -15.442 1.00 91.50 276 VAL A C 1
ATOM 2164 O O . VAL A 1 276 ? 4.465 -14.091 -15.882 1.00 91.50 276 VAL A O 1
ATOM 2167 N N . LYS A 1 277 ? 3.426 -12.682 -14.452 1.00 90.88 277 LYS A N 1
ATOM 2168 C CA . LYS A 1 277 ? 4.623 -11.994 -13.938 1.00 90.88 277 LYS A CA 1
ATOM 2169 C C . LYS A 1 277 ? 5.468 -12.846 -12.993 1.00 90.88 277 LYS A C 1
ATOM 2171 O O . LYS A 1 277 ? 6.688 -12.767 -13.056 1.00 90.88 277 LYS A O 1
ATOM 2176 N N . PHE A 1 278 ? 4.828 -13.640 -12.136 1.00 92.56 278 PHE A N 1
ATOM 2177 C CA . PHE A 1 278 ? 5.506 -14.508 -11.177 1.00 92.56 278 PHE A CA 1
ATOM 2178 C C . PHE A 1 278 ? 5.267 -15.974 -11.520 1.00 92.56 278 PHE A C 1
ATOM 2180 O O . PHE A 1 278 ? 4.123 -16.376 -11.751 1.00 92.56 278 PHE A O 1
ATOM 2187 N N . ARG A 1 279 ? 6.339 -16.772 -11.584 1.00 90.25 279 ARG A N 1
ATOM 2188 C CA . ARG A 1 279 ? 6.277 -18.205 -11.906 1.00 90.25 279 ARG A CA 1
ATOM 2189 C C . ARG A 1 279 ? 7.386 -18.990 -11.218 1.00 90.25 279 ARG A C 1
ATOM 2191 O O . ARG A 1 279 ? 8.516 -18.523 -11.117 1.00 90.25 279 ARG A O 1
ATOM 2198 N N . ASN A 1 280 ? 7.075 -20.228 -10.853 1.00 88.00 280 ASN A N 1
ATOM 2199 C CA . ASN A 1 280 ? 8.078 -21.188 -10.404 1.00 88.00 280 ASN A CA 1
ATOM 2200 C C . ASN A 1 280 ? 8.934 -21.643 -11.605 1.00 88.00 280 ASN A C 1
ATOM 2202 O O . ASN A 1 280 ? 8.420 -21.726 -12.727 1.00 88.00 280 ASN A O 1
ATOM 2206 N N . PRO A 1 281 ? 10.223 -21.960 -11.397 1.00 86.88 281 PRO A N 1
ATOM 2207 C CA . PRO A 1 281 ? 11.084 -22.516 -12.427 1.00 86.88 281 PRO A CA 1
ATOM 2208 C C . PRO A 1 281 ? 10.584 -23.878 -12.930 1.00 86.88 281 PRO A C 1
ATOM 2210 O O . PRO A 1 281 ? 9.966 -24.634 -12.175 1.00 86.88 281 PRO A O 1
ATOM 2213 N N . PRO A 1 282 ? 10.864 -24.222 -14.199 1.00 81.50 282 PRO A N 1
ATOM 2214 C CA . PRO A 1 282 ? 10.432 -25.482 -14.788 1.00 81.50 282 PRO A CA 1
ATOM 2215 C C . PRO A 1 282 ? 11.160 -26.676 -14.153 1.00 81.50 282 PRO A C 1
ATOM 2217 O O . PRO A 1 282 ? 12.383 -26.780 -14.206 1.00 81.50 282 PRO A O 1
ATOM 2220 N N . GLY A 1 283 ? 10.389 -27.603 -13.588 1.00 74.50 283 GLY A N 1
ATOM 2221 C CA . GLY A 1 283 ? 10.872 -28.833 -12.960 1.00 74.50 283 GLY A CA 1
ATOM 2222 C C . GLY A 1 283 ? 9.858 -29.360 -11.942 1.00 74.50 283 GLY A C 1
ATOM 2223 O O . GLY A 1 283 ? 8.939 -28.643 -11.550 1.00 74.50 283 GLY A O 1
ATOM 2224 N N . ARG A 1 284 ? 9.999 -30.612 -11.486 1.00 54.75 284 ARG A N 1
ATOM 2225 C CA . ARG A 1 284 ? 9.241 -31.063 -10.306 1.00 54.75 284 ARG A CA 1
ATOM 2226 C C . ARG A 1 284 ? 9.850 -30.428 -9.058 1.00 54.75 284 ARG A C 1
ATOM 2228 O O . ARG A 1 284 ? 11.049 -30.575 -8.834 1.00 54.75 284 ARG A O 1
ATOM 2235 N N . CYS A 1 285 ? 9.016 -29.864 -8.186 1.00 54.72 285 CYS A N 1
ATOM 2236 C CA . CYS A 1 285 ? 9.362 -29.529 -6.798 1.00 54.72 285 CYS A CA 1
ATOM 2237 C C . CYS A 1 285 ? 9.542 -30.807 -5.945 1.00 54.72 285 CYS A C 1
ATOM 2239 O O . CYS A 1 285 ? 8.895 -31.001 -4.922 1.00 54.72 285 CYS A O 1
ATOM 2241 N N . SER A 1 286 ? 10.407 -31.719 -6.391 1.00 39.75 286 SER A N 1
ATOM 2242 C CA . SER A 1 286 ? 10.632 -33.040 -5.810 1.00 39.75 286 SER A CA 1
ATOM 2243 C C . SER A 1 286 ? 12.012 -33.096 -5.167 1.00 39.75 286 SER A C 1
ATOM 2245 O O . SER A 1 286 ? 12.954 -33.543 -5.811 1.00 39.75 286 SER A O 1
ATOM 2247 N N . ARG A 1 287 ? 12.078 -32.694 -3.889 1.00 37.97 287 ARG A N 1
ATOM 2248 C CA . ARG A 1 287 ? 13.196 -32.866 -2.935 1.00 37.97 287 ARG A CA 1
ATOM 2249 C C . ARG A 1 287 ? 14.588 -32.427 -3.427 1.00 37.97 287 ARG A C 1
ATOM 2251 O O . ARG A 1 287 ? 15.159 -32.984 -4.350 1.00 37.97 287 ARG A O 1
ATOM 2258 N N . SER A 1 288 ? 15.199 -31.526 -2.656 1.00 33.25 288 SER A N 1
ATOM 2259 C CA . SER A 1 288 ? 16.509 -30.890 -2.884 1.00 33.25 288 SER A CA 1
ATOM 2260 C C . SER A 1 288 ? 16.547 -29.854 -4.018 1.00 33.25 288 SER A C 1
ATOM 2262 O O . SER A 1 288 ? 16.697 -30.159 -5.197 1.00 33.25 288 SER A O 1
ATOM 2264 N N . PHE A 1 289 ? 16.536 -28.579 -3.614 1.00 40.09 289 PHE A N 1
ATOM 2265 C CA . PHE A 1 289 ? 17.317 -27.552 -4.303 1.00 40.09 289 PHE A CA 1
ATOM 2266 C C . PHE A 1 289 ? 18.792 -27.967 -4.178 1.00 40.09 289 PHE A C 1
ATOM 2268 O O . PHE A 1 289 ? 19.459 -27.650 -3.190 1.00 40.09 289 PHE A O 1
ATOM 2275 N N . ASN A 1 290 ? 19.291 -28.755 -5.132 1.00 36.06 290 ASN A N 1
ATOM 2276 C CA . ASN A 1 290 ? 20.688 -29.170 -5.123 1.00 36.06 290 ASN A CA 1
ATOM 2277 C C . ASN A 1 290 ? 21.589 -27.972 -5.455 1.00 36.06 290 ASN A C 1
ATOM 2279 O O . ASN A 1 290 ? 21.757 -27.568 -6.600 1.00 36.06 290 ASN A O 1
ATOM 2283 N N . ALA A 1 291 ? 22.176 -27.430 -4.390 1.00 39.81 291 ALA A N 1
ATOM 2284 C CA . ALA A 1 291 ? 23.454 -26.727 -4.349 1.00 39.81 291 ALA A CA 1
ATOM 2285 C C . ALA A 1 291 ? 23.627 -25.366 -5.061 1.00 39.81 291 ALA A C 1
ATOM 2287 O O . ALA A 1 291 ? 24.675 -24.767 -4.842 1.00 39.81 291 ALA A O 1
ATOM 2288 N N . ALA A 1 292 ? 22.651 -24.820 -5.796 1.00 43.81 292 ALA A N 1
ATOM 2289 C CA . ALA A 1 292 ? 22.833 -23.532 -6.493 1.00 43.81 292 ALA A CA 1
ATOM 2290 C C . ALA A 1 292 ? 22.468 -22.268 -5.681 1.00 43.81 292 ALA A C 1
ATOM 2292 O O . ALA A 1 292 ? 23.226 -21.309 -5.708 1.00 43.81 292 ALA A O 1
ATOM 2293 N N . ALA A 1 293 ? 21.344 -22.245 -4.955 1.00 44.12 293 ALA A N 1
ATOM 2294 C CA . ALA A 1 293 ? 20.847 -21.039 -4.275 1.00 44.12 293 ALA A CA 1
ATOM 2295 C C . ALA A 1 293 ? 20.569 -21.287 -2.786 1.00 44.12 293 ALA A C 1
ATOM 2297 O O . ALA A 1 293 ? 20.016 -22.328 -2.418 1.00 44.12 293 ALA A O 1
ATOM 2298 N N . THR A 1 294 ? 20.921 -20.327 -1.927 1.00 40.84 294 THR A N 1
ATOM 2299 C CA . THR A 1 294 ? 20.575 -20.379 -0.499 1.00 40.84 294 THR A CA 1
ATOM 2300 C C . THR A 1 294 ? 19.161 -19.835 -0.323 1.00 40.84 294 THR A C 1
ATOM 2302 O O . THR A 1 294 ? 18.942 -18.626 -0.295 1.00 40.84 294 THR A O 1
ATOM 2305 N N . SER A 1 295 ? 18.182 -20.735 -0.206 1.00 42.00 295 SER A N 1
ATOM 2306 C CA . SER A 1 295 ? 16.832 -20.362 0.222 1.00 42.00 295 SER A CA 1
ATOM 2307 C C . SER A 1 295 ? 16.886 -19.902 1.679 1.00 42.00 295 SER A C 1
ATOM 2309 O O . SER A 1 295 ? 17.110 -20.707 2.588 1.00 42.00 295 SER A O 1
ATOM 2311 N N . HIS A 1 296 ? 16.691 -18.602 1.905 1.00 41.34 296 HIS A N 1
ATOM 2312 C CA . HIS A 1 296 ? 16.435 -18.084 3.242 1.00 41.34 296 HIS A CA 1
ATOM 2313 C C . HIS A 1 296 ? 15.076 -18.622 3.706 1.00 41.34 296 HIS A C 1
ATOM 2315 O O . HIS A 1 296 ? 14.027 -18.197 3.226 1.00 41.34 296 HIS A O 1
ATOM 2321 N N . LYS A 1 297 ? 15.102 -19.591 4.631 1.00 34.06 297 LYS A N 1
ATOM 2322 C CA . LYS A 1 297 ? 13.905 -20.139 5.282 1.00 34.06 297 LYS A CA 1
ATOM 2323 C C . LYS A 1 297 ? 13.290 -19.114 6.240 1.00 34.06 297 LYS A C 1
ATOM 2325 O O . LYS A 1 297 ? 13.385 -19.264 7.457 1.00 34.06 297 LYS A O 1
ATOM 2330 N N . THR A 1 298 ? 12.627 -18.106 5.691 1.00 30.19 298 THR A N 1
ATOM 2331 C CA . THR A 1 298 ? 11.630 -17.327 6.426 1.00 30.19 298 THR A CA 1
ATOM 2332 C C . THR A 1 298 ? 10.286 -18.008 6.198 1.00 30.19 298 THR A C 1
ATOM 2334 O O . THR A 1 298 ? 9.783 -18.044 5.077 1.00 30.19 298 THR A O 1
ATOM 2337 N N . TYR A 1 299 ? 9.745 -18.635 7.243 1.00 33.53 299 TYR A N 1
ATOM 2338 C CA . TYR A 1 299 ? 8.454 -19.317 7.175 1.00 33.53 299 TYR A CA 1
ATOM 2339 C C . TYR A 1 299 ? 7.345 -18.287 6.919 1.00 33.53 299 TYR A C 1
ATOM 2341 O O . TYR A 1 299 ? 7.088 -17.446 7.774 1.00 33.53 299 TYR A O 1
ATOM 2349 N N . LEU A 1 300 ? 6.684 -18.377 5.764 1.00 31.77 300 LEU A N 1
ATOM 2350 C CA . LEU A 1 300 ? 5.491 -17.599 5.431 1.00 31.77 300 LEU A CA 1
ATOM 2351 C C . LEU A 1 300 ? 4.368 -18.546 4.988 1.00 31.77 300 LEU A C 1
ATOM 2353 O O . LEU A 1 300 ? 4.383 -18.995 3.840 1.00 31.77 300 LEU A O 1
ATOM 2357 N N . PRO A 1 301 ? 3.371 -18.838 5.839 1.00 30.70 301 PRO A N 1
ATOM 2358 C CA . PRO A 1 301 ? 2.092 -19.321 5.344 1.00 30.70 301 PRO A CA 1
ATOM 2359 C C . PRO A 1 301 ? 1.396 -18.165 4.603 1.00 30.70 301 PRO A C 1
ATOM 2361 O O . PRO A 1 301 ? 1.169 -17.106 5.181 1.00 30.70 301 PRO A O 1
ATOM 2364 N N . GLY A 1 302 ? 1.070 -18.348 3.320 1.00 33.00 302 GLY A N 1
ATOM 2365 C CA . GLY A 1 302 ? 0.230 -17.407 2.557 1.00 33.00 302 GLY A CA 1
ATOM 2366 C C . GLY A 1 302 ? 0.923 -16.492 1.535 1.00 33.00 302 GLY A C 1
ATOM 2367 O O . GLY A 1 302 ? 0.223 -15.913 0.708 1.00 33.00 302 GLY A O 1
ATOM 2368 N N . LEU A 1 303 ? 2.261 -16.397 1.497 1.00 33.59 303 LEU A N 1
ATOM 2369 C CA . LEU A 1 303 ? 2.973 -15.749 0.372 1.00 33.59 303 LEU A CA 1
ATOM 2370 C C . LEU A 1 303 ? 4.171 -16.554 -0.155 1.00 33.59 303 LEU A C 1
ATOM 2372 O O . LEU A 1 303 ? 5.187 -16.009 -0.586 1.00 33.59 303 LEU A O 1
ATOM 2376 N N . LEU A 1 304 ? 4.025 -17.876 -0.181 1.00 33.19 304 LEU A N 1
ATOM 2377 C CA . LEU A 1 304 ? 4.885 -18.738 -0.979 1.00 33.19 304 LEU A CA 1
ATOM 2378 C C . LEU A 1 304 ? 4.316 -18.863 -2.396 1.00 33.19 304 LEU A C 1
ATOM 2380 O O . LEU A 1 304 ? 3.455 -19.698 -2.665 1.00 33.19 304 LEU A O 1
ATOM 2384 N N . ILE A 1 305 ? 4.898 -18.121 -3.344 1.00 34.97 305 ILE A N 1
ATOM 2385 C CA . ILE A 1 305 ? 4.887 -18.508 -4.768 1.00 34.97 305 ILE A CA 1
ATOM 2386 C C . ILE A 1 305 ? 5.843 -19.706 -4.929 1.00 34.97 305 ILE A C 1
ATOM 2388 O O . ILE A 1 305 ? 6.883 -19.602 -5.564 1.00 34.97 305 ILE A O 1
ATOM 2392 N N . TRP A 1 306 ? 5.523 -20.799 -4.226 1.00 35.22 306 TRP A N 1
ATOM 2393 C CA . TRP A 1 306 ? 6.253 -22.070 -4.131 1.00 35.22 306 TRP A CA 1
ATOM 2394 C C . TRP A 1 306 ? 5.359 -23.248 -3.702 1.00 35.22 306 TRP A C 1
ATOM 2396 O O . TRP A 1 306 ? 5.844 -24.376 -3.676 1.00 35.22 306 TRP A O 1
ATOM 2406 N N . GLU A 1 307 ? 4.067 -23.034 -3.428 1.00 26.17 307 GLU A N 1
ATOM 2407 C CA . GLU A 1 307 ? 3.098 -24.130 -3.328 1.00 26.17 307 GLU A CA 1
ATOM 2408 C C . GLU A 1 307 ? 2.495 -24.433 -4.704 1.00 26.17 307 GLU A C 1
ATOM 2410 O O . GLU A 1 307 ? 2.078 -23.545 -5.453 1.00 26.17 307 GLU A O 1
ATOM 2415 N N . THR A 1 308 ? 2.499 -25.713 -5.068 1.00 29.47 308 THR A N 1
ATOM 2416 C CA . THR A 1 308 ? 1.772 -26.219 -6.234 1.00 29.47 308 THR A CA 1
ATOM 2417 C C . THR A 1 308 ? 0.268 -26.112 -5.991 1.00 29.47 308 THR A C 1
ATOM 2419 O O . THR A 1 308 ? -0.161 -26.385 -4.872 1.00 29.47 308 THR A O 1
ATOM 2422 N N . PRO A 1 309 ? -0.557 -25.817 -7.012 1.00 28.44 309 PRO A N 1
ATOM 2423 C CA . PRO A 1 309 ? -1.987 -26.052 -6.894 1.00 28.44 309 PRO A CA 1
ATOM 2424 C C . PRO A 1 309 ? -2.212 -27.562 -6.759 1.00 28.44 309 PRO A C 1
ATOM 2426 O O . PRO A 1 309 ? -2.081 -28.300 -7.739 1.00 28.44 309 PRO A O 1
ATOM 2429 N N . GLU A 1 310 ? -2.526 -28.027 -5.550 1.00 27.94 310 GLU A N 1
ATOM 2430 C CA . GLU A 1 310 ? -3.116 -29.350 -5.379 1.00 27.94 310 GLU A CA 1
ATOM 2431 C C . GLU A 1 310 ? -4.499 -29.330 -6.031 1.00 27.94 310 GLU A C 1
ATOM 2433 O O . GLU A 1 310 ? -5.406 -28.608 -5.622 1.00 27.94 310 GLU A O 1
ATOM 2438 N N . PHE A 1 311 ? -4.612 -30.079 -7.124 1.00 30.05 311 PHE A N 1
ATOM 2439 C CA . PHE A 1 311 ? -5.875 -30.364 -7.784 1.00 30.05 311 PHE A CA 1
ATOM 2440 C C . PHE A 1 311 ? -6.519 -31.544 -7.053 1.00 30.05 311 PHE A C 1
ATOM 2442 O O . PHE A 1 311 ? -6.105 -32.687 -7.264 1.00 30.05 311 PHE A O 1
ATOM 2449 N N . GLN A 1 312 ? -7.528 -31.269 -6.225 1.00 29.62 312 GLN A N 1
ATOM 2450 C CA . GLN A 1 312 ? -8.537 -32.249 -5.826 1.00 29.62 312 GLN A CA 1
ATOM 2451 C C . GLN A 1 312 ? -9.862 -31.560 -5.490 1.00 29.62 312 GLN A C 1
ATOM 2453 O O . GLN A 1 312 ? -9.817 -30.503 -4.825 1.00 29.62 312 GLN A O 1
#

pLDDT: mean 70.6, std 27.59, range [23.33, 98.56]

Foldseek 3Di:
DDDDDDDDDDDDDDDDDDDDDDDDDDDDDDDDDDDDDDDDDDDDDDDDDDDDDDDDDDDDDDDDDPPDDDDPPDDDDDDPDPDDDPDCVVVVNDDDDDDDDDCVVVVVVVVVVVVVVVVVVVVVVVVVVPDDDDDDDCQQFDAPPDPHGVVVVCVVPVPDDGDGDDDDDDPDDDPDDDDDDDDDPPDCCVPPLQVQQWDQCLQQANPPDFDPSLPPFQADPVQRAGAVGGHDNVVPDDQDDDWDFADDPDDDDDDDDTHTDDDDLPPPDDPCCLPPRGAHHPDDPPDDPPDHHDYPPRDDDRPPSPDDPDDD

Secondary structure (DSSP, 8-state):
-------PPPPPP-PPPPPPPPPPPP------------------PPP--------------------PPP------------SPP--TTTTT----------HHHHHHHHHHHHHHHHHHHHHHHHHHHS--------TT-B-TTSSSBHHHHHHH-TTPPP--------SS---S--------SS--TT-HHHHH-S-HHHHTT---S--GGGTTTTB-TTT-PBBSS-SHHHHT--------EE--S--SS--PPPEEP----SS-S-HHIIIII--PPSS---S---SS-B------SS--TT------

Sequence (312 aa):
MSFTSDATRPTTFKETSAASPKKPPHRTTTTTGDEQLSSGEGTPAGSCHDPFLSRGLHDVTVNIRRCGRAVEKMSNPERKSKKPSSSAFKQQRLSAWQPILTAGTVLPTFFVIGLAFVPIGIGLLVSSNEVQEFQFDYTDCKEKGKNVTCASVIENDIKKTCVCLERITLPEDFKSEVYVYYGLTNFYQNHRRYVKSRDDTQLLGKPLQTNLDCEPFAQDPKTGKPIAPCGAIANSIFNDTLTLKYRHKQEQNGIEDPTVVKMLFDKIAWPTDRRVKFRNPPGRCSRSFNAAATSHKTYLPGLLIWETPEFQ

InterPro domains:
  IPR005045 CDC50/LEM3 family [PF03381] (124-287)
  IPR005045 CDC50/LEM3 family [PTHR10926] (78-284)

Organism: Rhipicephalus microplus (NCBI:txid6941)